Protein AF-A0A6L2PNN5-F1 (afdb_monomer)

InterPro domains:
  IPR009060 UBA-like superfamily [SSF46934] (60-101)
  IPR009060 UBA-like superfamily [SSF46934] (109-149)
  IPR015940 Ubiquitin-associated domain [PS50030] (68-99)
  IPR015940 Ubiquitin-associated domain [PS50030] (112-152)
  IPR015940 Ubiquitin-associated domain [SM00165] (60-98)
  IPR015940 Ubiquitin-associated domain [SM00165] (114-151)
  IPR033864 Deubiquitinating enzyme 14, UBA domain [cd14298] (116-149)
  IPR039749 NEDD8 ultimate buster 1 [PTHR12948] (2-240)

Nearest PDB structures (foldseek):
  3ihp-assembly1_A  TM=4.183E-01  e=4.820E-02  Homo sapiens
  3ihp-assembly2_B  TM=4.277E-01  e=7.981E-02  Homo sapiens
  2dai-assembly1_A  TM=7.525E-01  e=1.391E+00  Homo sapiens
  2dag-assembly1_A  TM=8.558E-01  e=7.472E+00  Homo sapiens
  2mux-assembly1_A  TM=3.035E-01  e=5.674E-01  Homo sapiens

Radius of gyration: 32.77 Å; Cα contacts (8 Å, |Δi|>4): 160; chains: 1; bounding box: 66×60×88 Å

Secondary structure (DSSP, 8-state):
-HHHHHHHHHHTTT-HHHHHHHHHHHHHHHHHHHHHHHHHHHHHHHHHHH-B-TTSSSBPPHHHH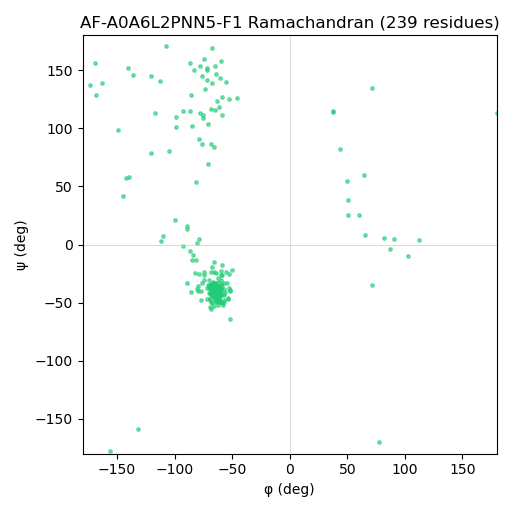HHHHHTT--HHHHHHHHHHTTT-HHHHHHHHHH-HHHHHHHHHTT----HHHHHHHHHTT--HHHHHHHHHHTTT-HHHHHHHHHHTTT----TT---------------------------------HHHHHHHHHHHHHHHHTTS-SSTTGGG---HHHHHHHHHHHHHHHH--

Sequence (241 aa):
MAVEARFGLHAAHGDLSEAVEYISKQRADKAEAKKMEEAERELNRERRKLGQRADGVHWVETKFHNLLMSMGYSSETARVALQQSNNNVSLSVQLIQEQPDLLNVACTSKFKVKKEMLQQVVAIGFDPRMAKLALQRHQGNVEKVVEELVICGGVIESERCTDVTDSDDSGECEQVDVKDMKKKADAGVKTGTKEEAREKEQLAYQRLADGMPTEEDDHLDLTLELEETFLRQYQTLLANP

Mean predicted aligned error: 17.27 Å

pLDDT: mean 75.66, std 19.22, range [25.7, 93.94]

Foldseek 3Di:
DVLLLVVLCVVVVNDNVSSVVVSVVVVVVVVVVVVVVVVVVVQVVVQVVLAAAPVNPGTAGPVLLVVCVVVVDDSQLSSNLCSDQVNDNVSSVVCCVPPVVVSVQVVLVPQDADPVLLVVLVVVPADSVLLVVLCSVVSSPSVVSVVVCVVVVRDDPPPDPDDPDDDDDDDDDDDDDDDDDDDDDPDDPPPDDPVVVVVVVVVVVVVVVVVDDPDPCPVVPQDPVNVVVVVVVVVVVVVPD

Organism: Coptotermes formosanus (NCBI:txid36987)

Solvent-accessible surface area (backbone atoms only — not comparable to full-atom values): 14446 Å² total; per-residue (Å²): 104,74,64,55,52,52,50,22,28,61,76,36,76,64,41,65,68,55,12,51,52,49,44,54,45,55,52,48,52,54,54,48,53,50,51,51,54,51,53,50,52,49,54,51,56,46,26,64,75,55,32,53,22,78,84,60,86,44,69,34,54,60,71,57,41,54,49,37,41,73,74,69,4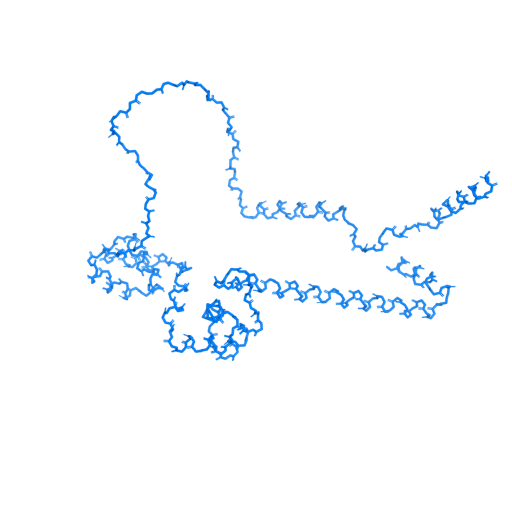2,53,68,70,52,33,42,50,29,26,23,72,37,67,63,35,63,71,51,17,54,49,45,54,72,78,41,51,64,64,49,50,57,69,56,33,82,73,53,78,70,52,69,67,60,45,48,54,47,36,73,76,68,46,57,66,70,46,44,48,54,37,27,28,75,51,71,54,43,62,67,64,30,50,52,49,35,60,75,44,75,60,54,77,89,65,84,85,72,78,79,83,78,90,76,90,84,90,81,88,86,85,93,81,91,88,80,88,85,92,79,86,84,89,73,77,88,71,82,64,51,77,59,60,55,49,51,53,49,50,55,51,50,48,64,51,50,80,75,48,82,89,50,96,63,65,83,72,71,68,49,73,69,56,49,48,53,52,52,52,51,52,51,54,53,72,73,57,123

Structure (mmCIF, N/CA/C/O backbone):
data_AF-A0A6L2PNN5-F1
#
_entry.id   AF-A0A6L2PNN5-F1
#
loop_
_atom_site.group_PDB
_atom_site.id
_atom_site.type_symbol
_atom_site.label_atom_id
_atom_site.label_alt_id
_atom_site.label_comp_id
_atom_site.label_asym_id
_atom_site.label_entity_id
_atom_site.label_seq_id
_atom_site.pdbx_PDB_ins_code
_atom_site.Cartn_x
_atom_site.Cartn_y
_atom_site.Cartn_z
_atom_site.occupancy
_atom_site.B_iso_or_equiv
_atom_site.auth_seq_id
_atom_site.auth_comp_id
_atom_site.auth_asym_id
_atom_site.auth_atom_id
_atom_site.pdbx_PDB_model_num
ATOM 1 N N . MET A 1 1 ? 9.213 -10.845 -28.120 1.00 54.09 1 MET A N 1
ATOM 2 C CA . MET A 1 1 ? 10.027 -11.952 -28.697 1.00 54.09 1 MET A CA 1
ATOM 3 C C . MET A 1 1 ? 10.719 -11.590 -30.012 1.00 54.09 1 MET A C 1
ATOM 5 O O . MET A 1 1 ? 11.932 -11.474 -29.982 1.00 54.09 1 MET A O 1
ATOM 9 N N . ALA A 1 2 ? 10.034 -11.423 -31.156 1.00 67.25 2 ALA A N 1
ATOM 10 C CA . ALA A 1 2 ? 10.728 -11.108 -32.423 1.00 67.25 2 ALA A CA 1
ATOM 11 C C . ALA A 1 2 ? 11.504 -9.772 -32.357 1.00 67.25 2 ALA A C 1
ATOM 13 O O . ALA A 1 2 ? 12.655 -9.705 -32.781 1.00 67.25 2 ALA A O 1
ATOM 14 N N . VAL A 1 3 ? 10.889 -8.763 -31.732 1.00 72.00 3 VAL A N 1
ATOM 15 C CA . VAL A 1 3 ? 11.452 -7.446 -31.375 1.00 72.00 3 VAL A CA 1
ATOM 16 C C . VAL A 1 3 ? 12.768 -7.584 -30.604 1.00 72.00 3 VAL A C 1
ATOM 18 O O . VAL A 1 3 ? 13.842 -7.256 -31.089 1.00 72.00 3 VAL A O 1
ATOM 21 N N . GLU A 1 4 ? 12.676 -8.181 -29.420 1.00 75.88 4 GLU A N 1
ATOM 22 C CA . GLU A 1 4 ? 13.763 -8.501 -28.495 1.00 75.88 4 GLU A CA 1
ATOM 23 C C . GLU A 1 4 ? 14.912 -9.290 -29.155 1.00 75.88 4 GLU A C 1
ATOM 25 O O . GLU A 1 4 ? 16.079 -9.019 -28.880 1.00 75.88 4 GLU A O 1
ATOM 30 N N . ALA A 1 5 ? 14.604 -10.212 -30.076 1.00 80.38 5 ALA A N 1
ATOM 31 C CA . ALA A 1 5 ? 15.607 -10.940 -30.853 1.00 80.38 5 ALA A CA 1
ATOM 32 C C . ALA A 1 5 ? 16.332 -10.050 -31.882 1.00 80.38 5 ALA A C 1
ATOM 34 O O . ALA A 1 5 ? 17.554 -10.144 -32.000 1.00 80.38 5 ALA A O 1
ATOM 35 N N . ARG A 1 6 ? 15.616 -9.157 -32.590 1.00 78.44 6 ARG A N 1
ATOM 36 C CA . ARG A 1 6 ? 16.238 -8.132 -33.456 1.00 78.44 6 ARG A CA 1
ATOM 37 C C . ARG A 1 6 ? 17.122 -7.193 -32.637 1.00 78.44 6 ARG A C 1
ATOM 39 O O . ARG A 1 6 ? 18.251 -6.934 -33.036 1.00 78.44 6 ARG A O 1
ATOM 46 N N . PHE A 1 7 ? 16.624 -6.716 -31.497 1.00 77.88 7 PHE A N 1
ATOM 47 C CA . PHE A 1 7 ? 17.336 -5.769 -30.641 1.00 77.88 7 PHE A CA 1
ATOM 48 C C . PHE A 1 7 ? 18.612 -6.380 -30.048 1.00 77.88 7 PHE A C 1
ATOM 50 O O . PHE A 1 7 ? 19.675 -5.773 -30.143 1.00 77.88 7 PHE A O 1
ATOM 57 N N . GLY A 1 8 ? 18.546 -7.613 -29.530 1.00 83.88 8 GLY A N 1
ATOM 58 C CA . GLY A 1 8 ? 19.725 -8.337 -29.042 1.00 83.88 8 GLY A CA 1
ATOM 59 C C . GLY A 1 8 ? 20.778 -8.575 -30.129 1.00 83.88 8 GLY A C 1
ATOM 60 O O . GLY A 1 8 ? 21.961 -8.375 -29.878 1.00 83.88 8 GLY A O 1
ATOM 61 N N . LEU A 1 9 ? 20.365 -8.923 -31.356 1.00 84.75 9 LEU A N 1
ATOM 62 C CA . LEU A 1 9 ? 21.287 -9.050 -32.494 1.00 84.75 9 LEU A CA 1
ATOM 63 C C . LEU A 1 9 ? 21.888 -7.707 -32.932 1.00 84.75 9 LEU A C 1
ATOM 65 O O . LEU A 1 9 ? 23.052 -7.674 -33.321 1.00 84.75 9 LEU A O 1
ATOM 69 N N . HIS A 1 10 ? 21.138 -6.604 -32.854 1.00 82.94 10 HIS A N 1
ATOM 70 C CA . HIS A 1 10 ? 21.654 -5.268 -33.168 1.00 82.94 10 HIS A CA 1
ATOM 71 C C . HIS A 1 10 ? 22.669 -4.801 -32.108 1.00 82.94 10 HIS A C 1
ATOM 73 O O . HIS A 1 10 ? 23.728 -4.282 -32.460 1.00 82.94 10 HIS A O 1
ATOM 79 N N . ALA A 1 11 ? 22.380 -5.043 -30.824 1.00 83.56 11 ALA A N 1
ATOM 80 C CA . ALA A 1 11 ? 23.264 -4.734 -29.700 1.00 83.56 11 ALA A CA 1
ATOM 81 C C . ALA A 1 11 ? 24.563 -5.563 -29.717 1.00 83.56 11 ALA A C 1
ATOM 83 O O . ALA A 1 11 ? 25.627 -5.025 -29.433 1.00 83.56 11 ALA A O 1
ATOM 84 N N . ALA A 1 12 ? 24.484 -6.839 -30.105 1.00 86.88 12 ALA A N 1
ATOM 85 C CA . ALA A 1 12 ? 25.628 -7.744 -30.256 1.00 86.88 12 ALA A CA 1
ATOM 86 C C . ALA A 1 12 ? 26.266 -7.717 -31.663 1.00 86.88 12 ALA A C 1
ATOM 88 O O . ALA A 1 12 ? 26.973 -8.647 -32.041 1.00 86.88 12 ALA A O 1
ATOM 89 N N . HIS A 1 13 ? 25.969 -6.702 -32.486 1.00 84.19 13 HIS A N 1
ATOM 90 C CA . HIS A 1 13 ? 26.511 -6.526 -33.845 1.00 84.19 13 HIS A CA 1
ATOM 91 C C . HIS A 1 13 ? 26.410 -7.756 -34.785 1.00 84.19 13 HIS A C 1
ATOM 93 O O . HIS A 1 13 ? 27.154 -7.866 -35.760 1.00 84.19 13 HIS A O 1
ATOM 99 N N . GLY A 1 14 ? 25.448 -8.650 -34.535 1.00 82.56 14 GLY A N 1
ATOM 100 C CA . GLY A 1 14 ? 25.204 -9.885 -35.286 1.00 82.56 14 GLY A CA 1
ATOM 101 C C . GLY A 1 14 ? 25.694 -11.178 -34.621 1.00 82.56 14 GLY A C 1
ATOM 102 O O . GLY A 1 14 ? 25.309 -12.254 -35.084 1.00 82.56 14 GLY A O 1
ATOM 103 N N . ASP A 1 15 ? 26.476 -11.118 -33.538 1.00 91.06 15 ASP A N 1
ATOM 104 C CA . ASP A 1 15 ? 26.988 -12.316 -32.863 1.00 91.06 15 ASP A CA 1
ATOM 105 C C . ASP A 1 15 ? 25.918 -12.987 -31.985 1.00 91.06 15 ASP A C 1
ATOM 107 O O . ASP A 1 15 ? 25.464 -12.469 -30.963 1.00 91.06 15 ASP A O 1
ATOM 111 N N . LEU A 1 16 ? 25.508 -14.194 -32.392 1.00 88.62 16 LEU A N 1
ATOM 112 C CA . LEU A 1 16 ? 24.361 -14.905 -31.817 1.00 88.62 16 LEU A CA 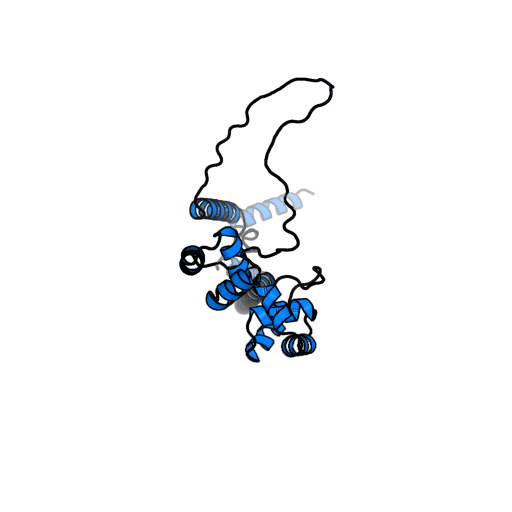1
ATOM 113 C C . LEU A 1 16 ? 24.533 -15.240 -30.325 1.00 88.62 16 LEU A C 1
ATOM 115 O O . LEU A 1 16 ? 23.555 -15.211 -29.580 1.00 88.62 16 LEU A O 1
ATOM 119 N N . SER A 1 17 ? 25.752 -15.565 -29.887 1.00 91.00 17 SER A N 1
ATOM 120 C CA . SER A 1 17 ? 26.031 -15.930 -28.491 1.00 91.00 17 SER A CA 1
ATOM 121 C C . SER A 1 17 ? 25.837 -14.739 -27.553 1.00 91.00 17 SER A C 1
ATOM 123 O O . SER A 1 17 ? 25.085 -14.833 -26.585 1.00 91.00 17 SER A O 1
ATOM 125 N N . GLU A 1 18 ? 26.449 -13.600 -27.883 1.00 90.38 18 GLU A N 1
ATOM 126 C CA . GLU A 1 18 ? 26.339 -12.367 -27.101 1.00 90.38 18 GLU A CA 1
ATOM 127 C C . GLU A 1 18 ? 24.915 -11.790 -27.170 1.00 90.38 18 GLU A C 1
ATOM 129 O O . GLU A 1 18 ? 24.391 -11.340 -26.153 1.00 90.38 18 GLU A O 1
ATOM 134 N N . ALA A 1 19 ? 24.216 -11.929 -28.305 1.00 89.75 19 ALA A N 1
ATOM 135 C CA . ALA A 1 19 ? 22.794 -11.594 -28.410 1.00 89.75 19 ALA A CA 1
ATOM 136 C C . ALA A 1 19 ? 21.924 -12.411 -27.433 1.00 89.75 19 ALA A C 1
ATOM 138 O O . ALA A 1 19 ? 21.031 -11.861 -26.786 1.00 89.75 19 ALA A O 1
ATOM 139 N N . VAL A 1 20 ? 22.173 -13.720 -27.299 1.00 91.25 20 VAL A N 1
ATOM 140 C CA . VAL A 1 20 ? 21.441 -14.594 -26.364 1.00 91.25 20 VAL A CA 1
ATOM 141 C C . VAL A 1 20 ? 21.771 -14.254 -24.909 1.00 91.25 20 VAL A C 1
ATOM 143 O O . VAL A 1 20 ? 20.852 -14.192 -24.088 1.00 91.25 20 VAL A O 1
ATOM 146 N N . GLU A 1 21 ? 23.038 -13.989 -24.583 1.00 91.19 21 GLU A N 1
ATOM 147 C CA . GLU A 1 21 ? 23.437 -13.542 -23.243 1.00 91.19 21 GLU A CA 1
ATOM 148 C C . GLU A 1 21 ? 22.780 -12.199 -22.887 1.00 91.19 21 GLU A C 1
ATOM 150 O O . GLU A 1 21 ? 22.129 -12.100 -21.842 1.00 91.19 21 GLU A O 1
ATOM 155 N N . TYR A 1 22 ? 22.830 -11.214 -23.791 1.00 89.94 22 TYR A N 1
ATOM 156 C CA . TYR A 1 22 ? 22.190 -9.905 -23.636 1.00 89.94 22 TYR A CA 1
ATOM 157 C C . TYR A 1 22 ? 20.678 -10.025 -23.399 1.00 89.94 22 TYR A C 1
ATOM 159 O O . TYR A 1 22 ? 20.159 -9.471 -22.430 1.00 89.94 22 TYR A O 1
ATOM 167 N N . ILE A 1 23 ? 19.968 -10.807 -24.222 1.00 89.75 23 ILE A N 1
ATOM 168 C CA . ILE A 1 23 ? 18.525 -11.058 -24.058 1.00 89.75 23 ILE A CA 1
ATOM 169 C C . ILE A 1 23 ? 18.238 -11.758 -22.721 1.00 89.75 23 ILE A C 1
ATOM 171 O O . ILE A 1 23 ? 17.283 -11.403 -22.029 1.00 89.75 23 ILE A O 1
ATOM 175 N N . SER A 1 24 ? 19.057 -12.738 -22.323 1.00 91.44 24 SER A N 1
ATOM 176 C CA . SER A 1 24 ? 18.871 -13.447 -21.050 1.00 91.44 24 SER A CA 1
ATOM 177 C C . SER A 1 24 ? 19.025 -12.514 -19.844 1.00 91.44 24 SER A C 1
ATOM 179 O O . SER A 1 24 ? 18.220 -12.582 -18.912 1.00 91.44 24 SER A O 1
ATOM 181 N N . LYS A 1 25 ? 19.988 -11.585 -19.908 1.00 91.62 25 LYS A N 1
ATOM 182 C CA . LYS A 1 25 ? 20.207 -10.558 -18.893 1.00 91.62 25 LYS A CA 1
ATOM 183 C C . LYS A 1 25 ? 19.066 -9.542 -18.875 1.00 91.62 25 LYS A C 1
ATOM 185 O O . LYS A 1 25 ? 18.478 -9.333 -17.824 1.00 91.62 25 LYS A O 1
ATOM 190 N N . GLN A 1 26 ? 18.678 -8.986 -20.023 1.00 88.06 26 GLN A N 1
ATOM 191 C CA . GLN A 1 26 ? 17.593 -8.000 -20.111 1.00 88.06 26 GLN A CA 1
ATOM 192 C C . GLN A 1 26 ? 16.262 -8.565 -19.578 1.00 88.06 26 GLN A C 1
ATOM 194 O O . GLN A 1 26 ? 15.497 -7.856 -18.925 1.00 88.06 26 GLN A O 1
ATOM 199 N N . ARG A 1 27 ? 16.003 -9.866 -19.778 1.00 88.94 27 ARG A N 1
ATOM 200 C CA . ARG A 1 27 ? 14.873 -10.579 -19.154 1.00 88.94 27 ARG A CA 1
ATOM 201 C C . ARG A 1 27 ? 15.017 -10.733 -17.642 1.00 88.94 27 ARG A C 1
ATOM 203 O O . ARG A 1 27 ? 14.014 -10.609 -16.944 1.00 88.94 27 ARG A O 1
ATOM 210 N N . ALA A 1 28 ? 16.216 -11.026 -17.137 1.00 92.69 28 ALA A N 1
ATOM 211 C CA . ALA A 1 28 ? 16.476 -11.104 -15.702 1.00 92.69 28 ALA A CA 1
ATOM 212 C C . ALA A 1 28 ? 16.277 -9.734 -15.034 1.00 92.69 28 ALA A C 1
ATOM 214 O O . ALA A 1 28 ? 15.494 -9.642 -14.090 1.00 92.69 28 ALA A O 1
ATOM 215 N N . ASP A 1 29 ? 16.873 -8.681 -15.595 1.00 90.06 29 ASP A N 1
ATOM 216 C CA . ASP A 1 29 ? 16.798 -7.300 -15.111 1.00 90.06 29 ASP A CA 1
ATOM 217 C C . ASP A 1 29 ? 15.335 -6.797 -15.114 1.00 90.06 29 ASP A C 1
ATOM 219 O O . ASP A 1 29 ? 14.834 -6.346 -14.080 1.00 90.06 29 ASP A O 1
ATOM 223 N N . LYS A 1 30 ? 14.581 -6.982 -16.216 1.00 87.88 30 LYS A N 1
ATOM 224 C CA . LYS A 1 30 ? 13.133 -6.670 -16.276 1.00 87.88 30 LYS A CA 1
ATOM 225 C C . LYS A 1 30 ? 12.309 -7.491 -15.268 1.00 87.88 30 LYS A C 1
ATOM 227 O O . LYS A 1 30 ? 11.380 -6.966 -14.650 1.00 87.88 30 LYS A O 1
ATOM 232 N N . ALA A 1 31 ? 12.629 -8.773 -15.070 1.00 91.12 31 ALA A N 1
ATOM 233 C CA . ALA A 1 31 ? 11.927 -9.632 -14.113 1.00 91.12 31 ALA A CA 1
ATOM 234 C C . ALA A 1 31 ? 12.280 -9.331 -12.645 1.00 91.12 31 ALA A C 1
ATOM 236 O O . ALA A 1 31 ? 11.469 -9.618 -11.764 1.00 91.12 31 ALA A O 1
ATOM 237 N N . GLU A 1 32 ? 13.460 -8.783 -12.358 1.00 93.25 32 GLU A N 1
ATOM 238 C CA . GLU A 1 32 ? 13.848 -8.308 -11.029 1.00 93.25 32 GLU A CA 1
ATOM 239 C C . GLU A 1 32 ? 13.191 -6.960 -10.716 1.00 93.25 32 GLU A C 1
ATOM 241 O O . GLU A 1 32 ? 12.527 -6.845 -9.683 1.00 93.25 32 GLU A O 1
ATOM 246 N N . ALA A 1 33 ? 13.249 -6.000 -11.645 1.00 88.81 33 ALA A N 1
ATOM 247 C CA . ALA A 1 33 ? 12.567 -4.710 -11.524 1.00 88.81 33 ALA A CA 1
ATOM 248 C C . ALA A 1 33 ? 11.066 -4.884 -11.234 1.00 88.81 33 ALA A C 1
ATOM 250 O O . ALA A 1 33 ? 10.544 -4.303 -10.281 1.00 88.81 33 ALA A O 1
ATOM 251 N N . LYS A 1 34 ? 10.384 -5.773 -11.973 1.00 88.75 34 LYS A N 1
ATOM 252 C CA . LYS A 1 34 ? 8.969 -6.091 -11.734 1.00 88.75 34 LYS A CA 1
ATOM 253 C C . LYS A 1 34 ? 8.707 -6.673 -10.338 1.00 88.75 34 LYS A C 1
ATOM 255 O O . LYS A 1 34 ? 7.745 -6.268 -9.692 1.00 88.75 34 LYS A O 1
ATOM 260 N N . LYS A 1 35 ? 9.560 -7.574 -9.835 1.00 91.62 35 LYS A N 1
ATOM 261 C CA . LYS A 1 35 ? 9.425 -8.132 -8.471 1.00 91.62 35 LYS A CA 1
ATOM 262 C C . LYS A 1 35 ? 9.634 -7.069 -7.393 1.00 91.62 35 LYS A C 1
ATOM 264 O O . LYS A 1 35 ? 8.924 -7.082 -6.391 1.00 91.62 35 LYS A O 1
ATOM 269 N N . MET A 1 36 ? 10.588 -6.155 -7.586 1.00 88.38 36 MET A N 1
ATOM 270 C CA . MET A 1 36 ? 10.812 -5.037 -6.663 1.00 88.38 36 MET A CA 1
ATOM 271 C C . MET A 1 36 ? 9.608 -4.088 -6.637 1.00 88.38 36 MET A C 1
ATOM 273 O O . MET A 1 36 ? 9.148 -3.717 -5.560 1.00 88.38 36 MET A O 1
ATOM 277 N N . GLU A 1 37 ? 9.050 -3.760 -7.803 1.00 88.81 37 GLU A N 1
ATOM 278 C CA . GLU A 1 37 ? 7.884 -2.882 -7.944 1.00 88.81 37 GLU A CA 1
ATOM 279 C C . GLU A 1 37 ? 6.592 -3.533 -7.406 1.00 88.81 37 GLU A C 1
ATOM 281 O O . GLU A 1 37 ? 5.766 -2.873 -6.774 1.00 88.81 37 GLU A O 1
ATOM 286 N N . GLU A 1 38 ? 6.426 -4.851 -7.556 1.00 86.88 38 GLU A N 1
ATOM 287 C CA . GLU A 1 38 ? 5.369 -5.630 -6.895 1.00 86.88 38 GLU A CA 1
ATOM 288 C C . GLU A 1 38 ? 5.523 -5.623 -5.363 1.00 86.88 38 GLU A C 1
ATOM 290 O O . GLU A 1 38 ? 4.567 -5.275 -4.664 1.00 86.88 38 GLU A O 1
ATOM 295 N N . ALA A 1 39 ? 6.722 -5.890 -4.834 1.00 86.75 39 ALA A N 1
ATOM 296 C CA . ALA A 1 39 ? 6.990 -5.877 -3.394 1.00 86.75 39 ALA A CA 1
ATOM 297 C C . ALA A 1 39 ? 6.829 -4.480 -2.758 1.00 86.75 39 ALA A C 1
ATOM 299 O O . ALA A 1 39 ? 6.243 -4.354 -1.678 1.00 86.75 39 ALA A O 1
ATOM 300 N N . GLU A 1 40 ? 7.285 -3.408 -3.419 1.00 87.00 40 GLU A N 1
ATOM 301 C CA . GLU A 1 40 ? 7.053 -2.039 -2.944 1.00 87.00 40 GLU A CA 1
ATOM 302 C C . GLU A 1 40 ? 5.560 -1.693 -2.967 1.00 87.00 40 GLU A C 1
ATOM 304 O O . GLU A 1 40 ? 5.039 -1.129 -2.001 1.00 87.00 40 GLU A O 1
ATOM 309 N N . ARG A 1 41 ? 4.841 -2.066 -4.033 1.00 83.94 41 ARG A N 1
ATOM 310 C CA . ARG A 1 41 ? 3.394 -1.845 -4.152 1.00 83.94 41 ARG A CA 1
ATOM 311 C C . ARG A 1 41 ? 2.623 -2.544 -3.028 1.00 83.94 41 ARG A C 1
ATOM 313 O O . ARG A 1 41 ? 1.657 -1.972 -2.516 1.00 83.94 41 ARG A O 1
ATOM 320 N N . GLU A 1 42 ? 3.041 -3.733 -2.600 1.00 85.06 42 GLU A N 1
ATOM 321 C CA . GLU A 1 42 ? 2.469 -4.424 -1.437 1.00 85.06 42 GLU A CA 1
ATOM 322 C C . GLU A 1 42 ? 2.803 -3.730 -0.112 1.00 85.06 42 GLU A C 1
ATOM 324 O O . GLU A 1 42 ? 1.889 -3.419 0.656 1.00 85.06 42 GLU A O 1
ATOM 329 N N . LEU A 1 43 ? 4.064 -3.362 0.118 1.00 82.12 43 LEU A N 1
ATOM 330 C CA . LEU A 1 43 ? 4.488 -2.626 1.315 1.00 82.12 43 LEU A CA 1
ATOM 331 C C . LEU A 1 43 ? 3.765 -1.262 1.424 1.00 82.12 43 LEU A C 1
ATOM 333 O O . LEU A 1 43 ? 3.320 -0.860 2.501 1.00 82.12 43 LEU A O 1
ATOM 337 N N . ASN A 1 44 ? 3.543 -0.575 0.300 1.00 81.62 44 ASN A N 1
ATOM 338 C CA . ASN A 1 44 ? 2.762 0.662 0.205 1.00 81.62 44 ASN A CA 1
ATOM 339 C C . ASN A 1 44 ? 1.272 0.422 0.525 1.00 81.62 44 ASN A C 1
ATOM 341 O O . ASN A 1 44 ? 0.686 1.163 1.318 1.00 81.62 44 ASN A O 1
ATOM 345 N N . ARG A 1 45 ? 0.662 -0.654 -0.004 1.00 84.62 45 ARG A N 1
ATOM 346 C CA . ARG A 1 45 ? -0.702 -1.082 0.376 1.00 84.62 45 ARG A CA 1
ATOM 347 C C . ARG A 1 45 ? -0.812 -1.343 1.881 1.00 84.62 45 ARG A C 1
ATOM 349 O O . ARG A 1 45 ? -1.831 -0.995 2.469 1.00 84.62 45 ARG A O 1
ATOM 356 N N . GLU A 1 46 ? 0.205 -1.920 2.515 1.00 81.88 46 GLU A N 1
ATOM 357 C CA . GLU A 1 46 ? 0.222 -2.147 3.963 1.00 81.88 46 GLU A CA 1
ATOM 358 C C . GLU A 1 46 ? 0.405 -0.862 4.776 1.00 81.88 46 GLU A C 1
ATOM 360 O O . GLU A 1 46 ? -0.402 -0.611 5.671 1.00 81.88 46 GLU A O 1
ATOM 365 N N . ARG A 1 47 ? 1.359 0.013 4.424 1.00 84.19 47 ARG A N 1
ATOM 366 C CA . ARG A 1 47 ? 1.497 1.350 5.044 1.00 84.19 47 ARG A CA 1
ATOM 367 C C . ARG A 1 47 ? 0.173 2.127 5.006 1.00 84.19 47 ARG A C 1
ATOM 369 O O . ARG A 1 47 ? -0.215 2.722 6.008 1.00 84.19 47 ARG A O 1
ATOM 376 N N . ARG A 1 48 ? -0.586 2.043 3.903 1.00 79.06 48 ARG A N 1
ATOM 377 C CA . ARG A 1 48 ? -1.935 2.639 3.787 1.00 79.06 48 ARG A CA 1
ATOM 378 C C . ARG A 1 48 ? -2.975 2.028 4.741 1.00 79.06 48 ARG A C 1
ATOM 380 O O . ARG A 1 48 ? -3.844 2.764 5.197 1.00 79.06 48 ARG A O 1
ATOM 387 N N . LYS A 1 49 ? -2.901 0.728 5.073 1.00 79.75 49 LYS A N 1
ATOM 388 C CA . LYS A 1 49 ? -3.764 0.093 6.102 1.00 79.75 49 LYS A CA 1
ATOM 389 C C . LYS A 1 49 ? -3.409 0.576 7.515 1.00 79.75 49 LYS A C 1
ATOM 391 O O . LYS A 1 49 ? -4.297 0.737 8.350 1.00 79.75 49 LYS A O 1
ATOM 396 N N . LEU A 1 50 ? -2.115 0.773 7.784 1.00 80.00 50 LEU A N 1
ATOM 397 C CA . LEU A 1 50 ? -1.594 1.181 9.094 1.00 80.00 50 LEU A CA 1
ATOM 398 C C . LEU A 1 50 ? -1.757 2.684 9.364 1.00 80.00 50 LEU A C 1
ATOM 400 O O . LEU A 1 50 ? -1.870 3.094 10.519 1.00 80.00 50 LEU A O 1
ATOM 404 N N . GLY A 1 51 ? -1.826 3.498 8.312 1.00 80.50 51 GLY A N 1
ATOM 405 C CA . GLY A 1 51 ? -2.057 4.934 8.412 1.00 80.50 51 GLY A CA 1
ATOM 406 C C . GLY A 1 51 ? -0.824 5.734 8.838 1.00 80.50 51 GLY A C 1
ATOM 407 O O . GLY A 1 51 ? 0.309 5.245 8.868 1.00 80.50 51 GLY A O 1
ATOM 408 N N . GLN A 1 52 ? -1.067 7.006 9.138 1.00 80.56 52 GLN A N 1
ATOM 409 C CA . GLN A 1 52 ? -0.057 7.960 9.594 1.00 80.56 52 GLN A CA 1
ATOM 410 C C . GLN A 1 52 ? 0.124 7.885 11.117 1.00 80.56 52 GLN A C 1
ATOM 412 O O . GLN A 1 52 ? -0.769 7.434 11.837 1.00 80.56 52 GLN A O 1
ATOM 417 N N . ARG A 1 53 ? 1.296 8.315 11.594 1.00 79.94 53 ARG A N 1
ATOM 418 C CA . ARG A 1 53 ? 1.612 8.535 13.014 1.00 79.94 53 ARG A CA 1
ATOM 419 C C . ARG A 1 53 ? 0.811 9.716 13.585 1.00 79.94 53 ARG A C 1
ATOM 421 O O . ARG A 1 53 ? 0.227 10.478 12.817 1.00 79.94 53 ARG A O 1
ATOM 428 N N . ALA A 1 54 ? 0.826 9.901 14.909 1.00 72.44 54 ALA A N 1
ATOM 429 C CA . ALA A 1 54 ? 0.189 11.047 15.569 1.00 72.44 54 ALA A CA 1
ATOM 430 C C . ALA A 1 54 ? 0.661 12.405 15.001 1.00 72.44 54 ALA A C 1
ATOM 432 O O . ALA A 1 54 ? -0.143 13.322 14.862 1.00 72.44 54 ALA A O 1
ATOM 433 N N . ASP A 1 55 ? 1.927 12.493 14.574 1.00 73.25 55 ASP A N 1
ATOM 434 C CA . ASP A 1 55 ? 2.512 13.673 13.916 1.00 73.25 55 ASP A CA 1
ATOM 435 C C . ASP A 1 55 ? 1.901 14.005 12.532 1.00 73.25 55 ASP A C 1
ATOM 437 O O . ASP A 1 55 ? 2.199 15.054 11.964 1.00 73.25 55 ASP A O 1
ATOM 441 N N . GLY A 1 56 ? 1.146 13.090 11.908 1.00 72.62 56 GLY A N 1
ATOM 442 C CA . GLY A 1 56 ? 0.588 13.212 10.548 1.00 72.62 56 GLY A CA 1
ATOM 443 C C . GLY A 1 56 ? 1.603 13.116 9.393 1.00 72.62 56 GLY A C 1
ATOM 444 O O . GLY A 1 56 ? 1.308 12.525 8.356 1.00 72.62 56 GLY A O 1
ATOM 445 N N . VAL A 1 57 ? 2.828 13.625 9.570 1.00 76.00 57 VAL A N 1
ATOM 446 C CA . VAL A 1 57 ? 3.866 13.746 8.519 1.00 76.00 57 VAL A CA 1
ATOM 447 C C . VAL A 1 57 ? 4.357 12.394 7.974 1.00 76.00 57 VAL A C 1
ATOM 449 O O . VAL A 1 57 ? 4.853 12.309 6.850 1.00 76.00 57 VAL A O 1
ATOM 452 N N . HIS A 1 58 ? 4.244 11.316 8.752 1.00 80.19 58 HIS A N 1
ATOM 453 C CA . HIS A 1 58 ? 4.939 10.056 8.482 1.00 80.19 58 HIS A CA 1
ATOM 454 C C . HIS A 1 58 ? 4.054 8.821 8.677 1.00 80.19 58 HIS A C 1
ATOM 456 O O . HIS A 1 58 ? 3.246 8.761 9.600 1.00 80.19 58 HIS A O 1
ATOM 462 N N . TRP A 1 59 ? 4.283 7.792 7.861 1.00 83.69 59 TRP A N 1
ATOM 463 C CA . TRP A 1 59 ? 3.579 6.508 7.919 1.00 83.69 59 TRP A CA 1
ATOM 464 C C . TRP A 1 59 ? 4.088 5.592 9.040 1.00 83.69 59 TRP A C 1
ATOM 466 O O . TRP A 1 59 ? 5.252 5.662 9.448 1.00 83.69 59 TRP A O 1
ATOM 476 N N . VAL A 1 60 ? 3.215 4.702 9.512 1.00 86.25 60 VAL A N 1
ATOM 477 C CA . VAL A 1 60 ? 3.593 3.587 10.390 1.00 86.25 60 VAL A CA 1
ATOM 478 C C . VAL A 1 60 ? 4.336 2.519 9.579 1.00 86.25 60 VAL A C 1
ATOM 480 O O . VAL A 1 60 ? 3.894 2.146 8.491 1.00 86.25 60 VAL A O 1
ATOM 483 N N . GLU A 1 61 ? 5.463 2.020 10.092 1.00 87.94 61 GLU A N 1
ATOM 484 C CA . GLU A 1 61 ? 6.296 1.050 9.367 1.00 87.94 61 GLU A CA 1
ATOM 485 C C . GLU A 1 61 ? 5.832 -0.400 9.585 1.00 87.94 61 GLU A C 1
ATOM 487 O O . GLU A 1 61 ? 5.698 -0.881 10.714 1.00 87.94 61 GLU A O 1
ATOM 492 N N . THR A 1 62 ? 5.641 -1.127 8.481 1.00 88.25 62 THR A N 1
ATOM 493 C CA . THR A 1 62 ? 5.076 -2.489 8.463 1.00 88.25 62 THR A CA 1
ATOM 494 C C . THR A 1 62 ? 5.938 -3.493 9.225 1.00 88.25 62 THR A C 1
ATOM 496 O O . THR A 1 62 ? 5.420 -4.343 9.943 1.00 88.25 62 THR A O 1
ATOM 499 N N . LYS A 1 63 ? 7.266 -3.347 9.154 1.00 90.69 63 LYS A N 1
ATOM 500 C CA . LYS A 1 63 ? 8.243 -4.202 9.847 1.00 90.69 63 LYS A CA 1
ATOM 501 C C . LYS A 1 63 ? 8.040 -4.202 11.365 1.00 90.69 63 LYS A C 1
ATOM 503 O O . LYS A 1 63 ? 8.077 -5.258 11.989 1.00 90.69 63 LYS A O 1
ATOM 508 N N . PHE A 1 64 ? 7.780 -3.034 11.953 1.00 91.12 64 PHE A N 1
ATOM 509 C CA . PHE A 1 64 ? 7.547 -2.899 13.393 1.00 91.12 64 PHE A CA 1
ATOM 510 C C . PHE A 1 64 ? 6.154 -3.384 13.804 1.00 91.12 64 PHE A C 1
ATOM 512 O O . PHE A 1 64 ? 6.003 -3.973 14.874 1.00 91.12 64 PHE A O 1
ATOM 519 N N . HIS A 1 65 ? 5.151 -3.212 12.938 1.00 90.75 65 HIS A N 1
ATOM 520 C CA . HIS A 1 65 ? 3.815 -3.772 13.151 1.00 90.75 65 HIS A CA 1
ATOM 521 C C . HIS A 1 65 ? 3.846 -5.306 13.167 1.00 90.75 65 HIS A C 1
ATOM 523 O O . HIS A 1 65 ? 3.352 -5.929 14.106 1.00 90.75 65 HIS A O 1
ATOM 529 N N . ASN A 1 66 ? 4.509 -5.910 12.179 1.00 90.75 66 ASN A N 1
ATOM 530 C CA . ASN A 1 66 ? 4.653 -7.360 12.068 1.00 90.75 66 ASN A CA 1
ATOM 531 C C . ASN A 1 66 ? 5.488 -7.933 13.229 1.00 90.75 66 ASN A C 1
ATOM 533 O O . ASN A 1 66 ? 5.180 -9.015 13.726 1.00 90.75 66 ASN A O 1
ATOM 537 N N . LEU A 1 67 ? 6.481 -7.187 13.735 1.00 93.62 67 LEU A N 1
ATOM 538 C CA . LEU A 1 67 ? 7.225 -7.553 14.944 1.00 93.62 67 LEU A CA 1
ATOM 539 C C . LEU A 1 67 ? 6.328 -7.561 16.197 1.00 93.62 67 LEU A C 1
ATOM 541 O O . LEU A 1 67 ? 6.334 -8.547 16.931 1.00 93.62 67 LEU A O 1
ATOM 545 N N . LEU A 1 68 ? 5.505 -6.528 16.418 1.00 90.94 68 LEU A N 1
ATOM 546 C CA . LEU A 1 68 ? 4.530 -6.505 17.521 1.00 90.94 68 LEU A CA 1
ATOM 547 C C . LEU A 1 68 ? 3.502 -7.646 17.412 1.00 90.94 68 LEU A C 1
ATOM 549 O O . LEU A 1 68 ? 3.204 -8.285 18.419 1.00 90.94 68 LEU A O 1
ATOM 553 N N . MET A 1 69 ? 3.028 -7.966 16.203 1.00 92.31 69 MET A N 1
ATOM 554 C CA . MET A 1 69 ? 2.173 -9.138 15.975 1.00 92.31 69 MET A CA 1
ATOM 555 C C . MET A 1 69 ? 2.893 -10.459 16.288 1.00 92.31 69 MET A C 1
ATOM 557 O O . MET A 1 69 ? 2.294 -11.342 16.897 1.00 92.31 69 MET A O 1
ATOM 561 N N . SER A 1 70 ? 4.180 -10.596 15.946 1.00 93.94 70 SER A N 1
ATOM 562 C CA . SER A 1 70 ? 4.968 -11.796 16.281 1.00 93.94 70 SER A CA 1
ATOM 563 C C . SER A 1 70 ? 5.233 -11.957 17.786 1.00 93.94 70 SER A C 1
ATOM 565 O O . SER A 1 70 ? 5.396 -13.078 18.258 1.00 93.94 70 SER A O 1
ATOM 567 N N . MET A 1 71 ? 5.196 -10.859 18.553 1.00 91.00 71 MET A N 1
ATO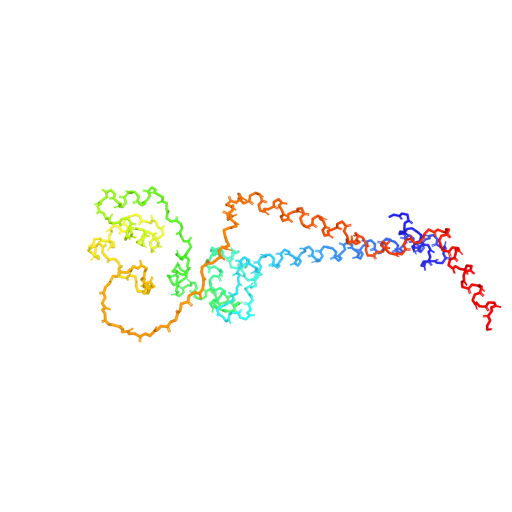M 568 C CA . MET A 1 71 ? 5.213 -10.874 20.023 1.00 91.00 71 MET A CA 1
ATOM 569 C C . MET A 1 71 ? 3.830 -11.160 20.645 1.00 91.00 71 MET A C 1
ATOM 571 O O . MET A 1 71 ? 3.703 -11.179 21.866 1.00 91.00 71 MET A O 1
ATOM 575 N N . GLY A 1 72 ? 2.794 -11.393 19.830 1.00 90.12 72 GLY A N 1
ATOM 576 C CA . GLY A 1 72 ? 1.445 -11.757 20.277 1.00 90.12 72 GLY A CA 1
ATOM 577 C C . GLY A 1 72 ? 0.487 -10.584 20.512 1.00 90.12 72 GLY A C 1
ATOM 578 O O . GLY A 1 72 ? -0.638 -10.808 20.957 1.00 90.12 72 GLY A O 1
ATOM 579 N N . TYR A 1 73 ? 0.879 -9.343 20.207 1.00 89.38 73 TYR A N 1
ATOM 580 C CA . TYR A 1 73 ? -0.018 -8.190 20.325 1.00 89.38 73 TYR A CA 1
ATOM 581 C C . TYR A 1 73 ? -1.026 -8.131 19.168 1.00 89.38 73 TYR A C 1
ATOM 583 O O . TYR A 1 73 ? -0.712 -8.470 18.026 1.00 89.38 73 TYR A O 1
ATOM 591 N N . SER A 1 74 ? -2.252 -7.667 19.444 1.00 89.19 74 SER A N 1
ATOM 592 C CA . SER A 1 74 ? -3.278 -7.527 18.400 1.00 89.19 74 SER A CA 1
ATOM 593 C C . SER A 1 74 ? -2.862 -6.484 17.354 1.00 89.19 74 SER A C 1
ATOM 595 O O . SER A 1 74 ? -2.233 -5.482 17.694 1.00 89.19 74 SER A O 1
ATOM 597 N N . SER A 1 75 ? -3.248 -6.681 16.088 1.00 88.31 75 SER A N 1
ATOM 598 C CA . SER A 1 75 ? -2.931 -5.745 14.997 1.00 88.31 75 SER A CA 1
ATOM 599 C C . SER A 1 75 ? -3.446 -4.323 15.285 1.00 88.31 75 SER A C 1
ATOM 601 O O . SER A 1 75 ? -2.700 -3.355 15.142 1.00 88.31 75 SER A O 1
ATOM 603 N N . GLU A 1 76 ? -4.676 -4.170 15.787 1.00 86.31 76 GLU A N 1
ATOM 604 C CA . GLU A 1 76 ? -5.224 -2.848 16.123 1.00 86.31 76 GLU A CA 1
ATOM 605 C C . GLU A 1 76 ? -4.434 -2.182 17.266 1.00 86.31 76 GLU A C 1
ATOM 607 O O . GLU A 1 76 ? -4.037 -1.022 17.137 1.00 86.31 76 GLU A O 1
ATOM 612 N N . THR A 1 77 ? -4.120 -2.931 18.331 1.00 87.31 77 THR A N 1
ATOM 613 C CA . THR A 1 77 ? -3.306 -2.456 19.467 1.00 87.31 77 THR A CA 1
ATOM 614 C C . THR A 1 77 ? -1.899 -2.059 19.014 1.00 87.31 77 THR A C 1
ATOM 616 O O . THR A 1 77 ? -1.432 -0.972 19.343 1.00 87.31 77 THR A O 1
ATOM 619 N N . ALA A 1 78 ? -1.242 -2.899 18.209 1.00 89.69 78 ALA A N 1
ATOM 620 C CA . ALA A 1 78 ? 0.087 -2.653 17.657 1.00 89.69 78 ALA A CA 1
ATOM 621 C C . ALA A 1 78 ? 0.115 -1.419 16.744 1.00 89.69 78 ALA A C 1
ATOM 623 O O . ALA A 1 78 ? 1.055 -0.627 16.805 1.00 89.69 78 ALA A O 1
ATOM 624 N N . ARG A 1 79 ? -0.922 -1.219 15.917 1.00 88.00 79 ARG A N 1
ATOM 625 C CA . ARG A 1 79 ? -1.055 -0.019 15.079 1.00 88.00 79 ARG A CA 1
ATOM 626 C C . ARG A 1 79 ? -1.166 1.237 15.941 1.00 88.00 79 ARG A C 1
ATOM 628 O O . ARG A 1 79 ? -0.389 2.159 15.725 1.00 88.00 79 ARG A O 1
ATOM 635 N N . VAL A 1 80 ? -2.083 1.282 16.913 1.00 86.75 80 VAL A N 1
ATOM 636 C CA . VAL A 1 80 ? -2.249 2.471 17.775 1.00 86.75 80 VAL A CA 1
ATOM 637 C C . VAL A 1 80 ? -0.976 2.730 18.589 1.00 86.75 80 VAL A C 1
ATOM 639 O O . VAL A 1 80 ? -0.502 3.863 18.632 1.00 86.75 80 VAL A O 1
ATOM 642 N N . ALA A 1 81 ? -0.358 1.691 19.156 1.00 89.44 81 ALA A N 1
ATOM 643 C CA . ALA A 1 81 ? 0.877 1.832 19.922 1.00 89.44 81 ALA A CA 1
ATOM 644 C C . ALA A 1 81 ? 2.045 2.383 19.081 1.00 89.44 81 ALA A C 1
ATOM 646 O O . ALA A 1 81 ? 2.802 3.202 19.589 1.00 89.44 81 ALA A O 1
ATOM 647 N N . LEU A 1 82 ? 2.175 2.010 17.799 1.00 89.44 82 LEU A N 1
ATOM 648 C CA . LEU A 1 82 ? 3.176 2.588 16.883 1.00 89.44 82 LEU A CA 1
ATOM 649 C C . LEU A 1 82 ? 2.837 4.010 16.413 1.00 89.44 82 LEU A C 1
ATOM 651 O O . LEU A 1 82 ? 3.750 4.792 16.136 1.00 89.44 82 LEU A O 1
ATOM 655 N N . GLN A 1 83 ? 1.545 4.344 16.309 1.00 87.56 83 GLN A N 1
ATOM 656 C CA . GLN A 1 83 ? 1.087 5.700 15.988 1.00 87.56 83 GLN A CA 1
ATOM 657 C C . GLN A 1 83 ? 1.418 6.688 17.111 1.00 87.56 83 GLN A C 1
ATOM 659 O O . GLN A 1 83 ? 1.761 7.826 16.807 1.00 87.56 83 GLN A O 1
ATOM 664 N N . GLN A 1 84 ? 1.345 6.245 18.373 1.00 86.94 84 GLN A N 1
ATOM 665 C CA . GLN A 1 84 ? 1.669 7.042 19.563 1.00 86.94 84 GLN A CA 1
ATOM 666 C C . GLN A 1 84 ? 3.169 7.014 19.911 1.00 86.94 84 GLN A C 1
ATOM 668 O O . GLN A 1 84 ? 3.752 8.047 20.218 1.00 86.94 84 GLN A O 1
ATOM 673 N N . SER A 1 85 ? 3.838 5.857 19.811 1.00 87.69 85 SER A N 1
ATOM 674 C CA . SER A 1 85 ? 5.282 5.722 20.089 1.00 87.69 85 SER A CA 1
ATOM 675 C C . SER A 1 85 ? 6.190 6.202 18.950 1.00 87.69 85 SER A C 1
ATOM 677 O O . SER A 1 85 ? 7.409 6.009 18.977 1.00 87.69 85 SER A O 1
ATOM 679 N N . ASN A 1 86 ? 5.591 6.770 17.906 1.00 85.94 86 ASN A N 1
ATOM 680 C CA . ASN A 1 86 ? 6.247 7.252 16.706 1.00 85.94 86 ASN A CA 1
ATOM 681 C C . ASN A 1 86 ? 7.212 6.234 16.057 1.00 85.94 86 ASN A C 1
ATOM 683 O O . ASN A 1 86 ? 8.355 6.563 15.742 1.00 85.94 86 ASN A O 1
ATOM 687 N N . ASN A 1 87 ? 6.722 5.024 15.759 1.00 86.06 87 ASN A N 1
ATOM 688 C CA . ASN A 1 87 ? 7.472 3.885 15.188 1.00 86.06 87 ASN A CA 1
ATOM 689 C C . ASN A 1 87 ? 8.580 3.283 16.087 1.00 86.06 87 ASN A C 1
ATOM 691 O O . ASN A 1 87 ? 9.315 2.410 15.629 1.00 86.06 87 ASN A O 1
ATOM 695 N N . ASN A 1 88 ? 8.711 3.678 17.358 1.00 91.19 88 ASN A N 1
ATOM 696 C CA . ASN A 1 88 ? 9.644 3.034 18.288 1.00 91.19 88 ASN A CA 1
ATOM 697 C C . ASN A 1 88 ? 8.979 1.818 18.962 1.00 91.19 88 ASN A C 1
ATOM 699 O O . ASN A 1 88 ? 8.039 1.981 19.739 1.00 91.19 88 ASN A O 1
ATOM 703 N N . VAL A 1 89 ? 9.484 0.609 18.687 1.00 91.06 89 VAL A N 1
ATOM 704 C CA . VAL A 1 89 ? 8.931 -0.661 19.203 1.00 91.06 89 VAL A CA 1
ATOM 705 C C . VAL A 1 89 ? 9.022 -0.761 20.726 1.00 91.06 89 VAL A C 1
ATOM 707 O O . VAL A 1 89 ? 8.053 -1.172 21.358 1.00 91.06 89 VAL A O 1
ATOM 710 N N . SER A 1 90 ? 10.144 -0.368 21.333 1.00 93.06 90 SER A N 1
ATOM 711 C CA . SER A 1 90 ? 10.326 -0.434 22.790 1.00 93.06 90 SER A CA 1
ATOM 712 C C . SER A 1 90 ? 9.318 0.461 23.509 1.00 93.06 90 SER A C 1
ATOM 714 O O . SER A 1 90 ? 8.672 0.029 24.460 1.00 93.06 90 SER A O 1
ATOM 716 N N . LEU A 1 91 ? 9.113 1.675 22.988 1.00 91.62 91 LEU A N 1
ATOM 717 C CA . LEU A 1 91 ? 8.095 2.600 23.486 1.00 91.62 91 LEU A CA 1
ATOM 718 C C . LEU A 1 91 ? 6.663 2.126 23.168 1.00 91.62 91 LEU A C 1
ATOM 720 O O . LEU A 1 91 ? 5.768 2.370 23.970 1.00 91.62 91 LEU A O 1
ATOM 724 N N . SER A 1 92 ? 6.422 1.404 22.060 1.00 91.06 92 SER A N 1
ATOM 725 C CA . SER A 1 92 ? 5.121 0.748 21.824 1.00 91.06 92 SER A CA 1
ATOM 726 C C . SER A 1 92 ? 4.828 -0.297 22.896 1.00 91.06 92 SER A C 1
ATOM 728 O O . SER A 1 92 ? 3.735 -0.307 23.450 1.00 91.06 92 SER A O 1
ATOM 730 N N . VAL A 1 93 ? 5.791 -1.177 23.190 1.00 92.44 93 VAL A N 1
ATOM 731 C CA . VAL A 1 93 ? 5.632 -2.249 24.185 1.00 92.44 93 VAL A CA 1
ATOM 732 C C . VAL A 1 93 ? 5.422 -1.663 25.581 1.00 92.44 93 VAL A C 1
ATOM 734 O O . VAL A 1 93 ? 4.518 -2.109 26.283 1.00 92.44 93 VAL A O 1
ATOM 737 N N . GLN A 1 94 ? 6.181 -0.626 25.951 1.00 92.94 94 GLN A N 1
ATOM 738 C CA . GLN A 1 94 ? 5.981 0.101 27.206 1.00 92.94 94 GLN A CA 1
ATOM 739 C C . GLN A 1 94 ? 4.566 0.698 27.291 1.00 92.94 94 GLN A C 1
ATOM 741 O O . GLN A 1 94 ? 3.851 0.425 28.250 1.00 92.94 94 GLN A O 1
ATOM 746 N N . LEU A 1 95 ? 4.112 1.422 26.261 1.00 89.88 95 LEU A N 1
ATOM 747 C CA . LEU A 1 95 ? 2.774 2.026 26.236 1.00 89.88 95 LEU A CA 1
ATOM 748 C C . LEU A 1 95 ? 1.642 0.981 26.307 1.00 89.88 95 LEU A C 1
ATOM 750 O O . LEU A 1 95 ? 0.624 1.219 26.953 1.00 89.88 95 LEU A O 1
ATOM 754 N N . ILE A 1 96 ? 1.824 -0.191 25.685 1.00 90.19 96 ILE A N 1
ATOM 755 C CA . ILE A 1 96 ? 0.877 -1.317 25.771 1.00 90.19 96 ILE A CA 1
ATOM 756 C C . ILE A 1 96 ? 0.797 -1.886 27.195 1.00 90.19 96 ILE A C 1
ATOM 758 O O . ILE A 1 96 ? -0.281 -2.299 27.621 1.00 90.19 96 ILE A O 1
ATOM 762 N N . GLN A 1 97 ? 1.916 -1.922 27.922 1.00 89.12 97 GLN A N 1
ATOM 763 C CA . GLN A 1 97 ? 1.980 -2.447 29.290 1.00 89.12 97 GLN A CA 1
ATOM 764 C C . GLN A 1 97 ? 1.484 -1.434 30.332 1.00 89.12 97 GLN A C 1
ATOM 766 O O . GLN A 1 97 ? 0.802 -1.823 31.276 1.00 89.12 97 GLN A O 1
ATOM 771 N N . GLU A 1 98 ? 1.796 -0.148 30.161 1.00 89.12 98 GLU A N 1
ATOM 772 C CA . GLU A 1 98 ? 1.416 0.916 31.096 1.00 89.12 98 GLU A CA 1
ATOM 773 C C . GLU A 1 98 ? -0.038 1.385 30.919 1.00 89.12 98 GLU A C 1
ATOM 775 O O . GLU A 1 98 ? -0.685 1.740 31.903 1.00 89.12 98 GLU A O 1
ATOM 780 N N . GLN A 1 99 ? -0.556 1.431 29.682 1.00 82.94 99 GLN A N 1
ATOM 781 C CA . GLN A 1 99 ? -1.831 2.096 29.361 1.00 82.94 99 GLN A CA 1
ATOM 782 C C . GLN A 1 99 ? -2.703 1.319 28.344 1.00 82.94 99 GLN A C 1
ATOM 784 O O . GLN A 1 99 ? -3.093 1.869 27.305 1.00 82.94 99 GLN A O 1
ATOM 789 N N . PRO A 1 100 ? -3.082 0.055 28.628 1.00 79.56 100 PRO A N 1
ATOM 790 C CA . PRO A 1 100 ? -3.899 -0.756 27.716 1.00 79.56 100 PRO A CA 1
ATOM 791 C C . PRO A 1 100 ? -5.268 -0.127 27.400 1.00 79.56 100 PRO A C 1
ATOM 793 O O . PRO A 1 100 ? -5.756 -0.236 26.272 1.00 79.56 100 PRO A O 1
ATOM 796 N N . ASP A 1 101 ? -5.880 0.578 28.355 1.00 70.38 101 ASP A N 1
ATOM 797 C CA . ASP A 1 101 ? -7.225 1.143 28.194 1.00 70.38 101 ASP A CA 1
ATOM 798 C C . ASP A 1 101 ? -7.282 2.308 27.198 1.00 70.38 101 ASP A C 1
ATOM 800 O O . ASP A 1 101 ? -8.230 2.405 26.419 1.00 70.38 101 ASP A O 1
ATOM 804 N N . LEU A 1 102 ? -6.245 3.150 27.132 1.00 65.81 102 LEU A N 1
ATOM 805 C CA . LEU A 1 102 ? -6.182 4.241 26.150 1.00 65.81 102 LEU A CA 1
ATOM 806 C C . LEU A 1 102 ? -6.030 3.704 24.717 1.00 65.81 102 LEU A C 1
ATOM 808 O O . LEU A 1 102 ? -6.631 4.241 23.782 1.00 65.81 102 LEU A O 1
ATOM 812 N N . LEU A 1 103 ? -5.314 2.588 24.545 1.00 67.88 103 LEU A N 1
ATOM 813 C CA . LEU A 1 103 ? -5.233 1.882 23.264 1.00 67.88 103 LEU A CA 1
ATOM 814 C C . LEU A 1 103 ? -6.580 1.237 22.886 1.00 67.88 103 LEU A C 1
ATOM 816 O O . LEU A 1 103 ? -6.972 1.280 21.717 1.00 67.88 103 LEU A O 1
ATOM 820 N N . ASN A 1 104 ? -7.325 0.705 23.862 1.00 67.62 104 ASN A N 1
ATOM 821 C CA . ASN A 1 104 ? -8.683 0.192 23.651 1.00 67.62 104 ASN A CA 1
ATOM 822 C C . ASN A 1 104 ? -9.671 1.303 23.249 1.00 67.62 104 ASN A C 1
ATOM 824 O O . ASN A 1 104 ? -10.466 1.097 22.330 1.00 67.62 104 ASN A O 1
ATOM 828 N N . VAL A 1 105 ? -9.601 2.489 23.867 1.00 59.38 105 VAL A N 1
ATOM 829 C CA . VAL A 1 105 ? -10.459 3.643 23.528 1.00 59.38 105 VAL A CA 1
ATOM 830 C C . VAL A 1 105 ? -10.194 4.152 22.107 1.00 59.38 105 VAL A C 1
ATOM 832 O O . VAL A 1 105 ? -11.142 4.441 21.381 1.00 59.38 105 VAL A O 1
ATOM 835 N N . ALA A 1 106 ? -8.945 4.169 21.634 1.00 55.34 106 ALA A N 1
ATOM 836 C CA . ALA A 1 106 ? -8.666 4.480 20.227 1.00 55.34 106 ALA A CA 1
ATOM 837 C C . ALA A 1 106 ? -9.354 3.493 19.250 1.00 55.34 106 ALA A C 1
ATOM 839 O O . ALA A 1 106 ? -9.745 3.871 18.139 1.00 55.34 106 ALA A O 1
ATOM 840 N N . CYS A 1 107 ? -9.551 2.238 19.672 1.00 53.31 107 CYS A N 1
ATOM 841 C CA . CYS A 1 107 ? -10.178 1.185 18.871 1.00 53.31 107 CYS A CA 1
ATOM 842 C C . CYS A 1 107 ? -11.723 1.213 18.878 1.00 53.31 107 CYS A C 1
ATOM 844 O O . CYS A 1 107 ? -12.326 0.755 17.904 1.00 53.31 107 CYS A O 1
ATOM 846 N N . THR A 1 108 ? -12.389 1.774 19.901 1.00 53.41 108 THR A N 1
ATOM 847 C CA . THR A 1 108 ? -13.874 1.822 19.961 1.00 53.41 108 THR A CA 1
ATOM 848 C C . THR A 1 108 ? -14.490 2.635 18.819 1.00 53.41 108 THR A C 1
ATOM 850 O O . THR A 1 108 ? -15.579 2.309 18.345 1.00 53.41 108 THR A O 1
ATOM 853 N N . SER A 1 109 ? -13.756 3.634 18.315 1.00 55.31 109 SER A N 1
ATOM 854 C CA . SER A 1 109 ? -14.149 4.565 17.242 1.00 55.31 109 SER A CA 1
ATOM 855 C C . SER A 1 109 ? -14.715 3.915 15.966 1.00 55.31 109 SER A C 1
ATOM 857 O O . SER A 1 109 ? -15.437 4.567 15.211 1.00 55.31 109 SER A O 1
ATOM 859 N N . LYS A 1 110 ? -14.417 2.633 15.711 1.00 56.28 110 LYS A N 1
ATOM 860 C CA . LYS A 1 110 ? -14.850 1.884 14.515 1.00 56.28 110 LYS A CA 1
ATOM 861 C C . LYS A 1 110 ? -15.856 0.761 14.807 1.00 56.28 110 LYS A C 1
ATOM 863 O O . LYS A 1 110 ? -16.232 0.036 13.882 1.00 56.28 110 LYS A O 1
ATOM 868 N N . PHE A 1 111 ? -16.304 0.590 16.054 1.00 66.19 111 PHE A N 1
ATOM 869 C CA . PHE A 1 111 ? -17.173 -0.527 16.429 1.00 66.19 111 PHE A CA 1
ATOM 870 C C . PHE A 1 111 ? -18.577 -0.411 15.808 1.00 66.19 111 PHE A C 1
ATOM 872 O O . PHE A 1 111 ? -19.350 0.504 16.108 1.00 66.19 111 PHE A O 1
ATOM 879 N N . LYS A 1 112 ? -18.935 -1.373 14.947 1.00 68.44 112 LYS A N 1
ATOM 880 C CA . LYS A 1 112 ? -20.287 -1.497 14.382 1.00 68.44 112 LYS A CA 1
ATOM 881 C C . LYS A 1 112 ? -21.193 -2.269 15.337 1.00 68.44 112 LYS A C 1
ATOM 883 O O . LYS A 1 112 ? -21.167 -3.497 15.364 1.00 68.44 112 LYS A O 1
ATOM 888 N N . VAL A 1 113 ? -22.036 -1.535 16.061 1.00 77.38 113 VAL A N 1
ATOM 889 C CA . VAL A 1 113 ? -23.089 -2.089 16.926 1.00 77.38 113 VAL A CA 1
ATOM 890 C C . VAL A 1 113 ? -23.974 -3.073 16.148 1.00 77.38 113 VAL A C 1
ATOM 892 O O . VAL A 1 113 ? -24.545 -2.725 15.111 1.00 77.38 113 VAL A O 1
ATOM 895 N N . LYS A 1 114 ? -24.102 -4.306 16.653 1.00 84.12 114 LYS A N 1
ATOM 896 C CA . LYS A 1 114 ? -25.013 -5.319 16.098 1.00 84.12 114 LYS A CA 1
ATOM 897 C C . LYS A 1 114 ? -26.466 -4.955 16.407 1.00 84.12 114 LYS A C 1
ATOM 899 O O . LYS A 1 114 ? -26.774 -4.534 17.520 1.00 84.12 114 LYS A O 1
ATOM 904 N N . LYS A 1 115 ? -27.374 -5.189 15.450 1.00 84.38 115 LYS A N 1
ATOM 905 C CA . LYS A 1 115 ? -28.816 -4.929 15.632 1.00 84.38 115 LYS A CA 1
ATOM 906 C C . LYS A 1 115 ? -29.413 -5.726 16.797 1.00 84.38 115 LYS A C 1
ATOM 908 O O . LYS A 1 115 ? -30.199 -5.169 17.546 1.00 84.38 115 LYS A O 1
ATOM 913 N N . GLU A 1 116 ? -28.984 -6.973 16.977 1.00 88.25 116 GLU A N 1
ATOM 914 C CA . GLU A 1 116 ? -29.426 -7.875 18.053 1.00 88.25 116 GLU A CA 1
ATOM 915 C C . GLU A 1 116 ? -29.115 -7.298 19.444 1.00 88.25 116 GLU A C 1
ATOM 917 O O . GLU A 1 116 ? -30.000 -7.178 20.284 1.00 88.25 116 GLU A O 1
ATOM 922 N N . MET A 1 117 ? -27.870 -6.854 19.657 1.00 86.44 117 MET A N 1
ATOM 923 C CA . MET A 1 117 ? -27.427 -6.229 20.911 1.00 86.44 117 MET A CA 1
ATOM 924 C C . MET A 1 117 ? -28.173 -4.917 21.183 1.00 86.44 117 MET A C 1
ATOM 926 O O . MET A 1 117 ? -28.576 -4.658 22.313 1.00 86.44 117 MET A O 1
ATOM 930 N N . LEU A 1 118 ? -28.416 -4.112 20.141 1.00 89.38 118 LEU A N 1
ATOM 931 C CA . LEU A 1 118 ? -29.222 -2.896 20.262 1.00 89.38 118 LEU A CA 1
ATOM 932 C C . LEU A 1 118 ? -30.681 -3.217 20.626 1.00 89.38 118 LEU A C 1
ATOM 934 O O . LEU A 1 118 ? -31.239 -2.572 21.507 1.00 89.38 118 LEU A O 1
ATOM 938 N N . GLN A 1 119 ? -31.286 -4.232 20.002 1.00 90.12 119 GLN A N 1
ATOM 939 C CA . GLN A 1 119 ? -32.638 -4.689 20.336 1.00 90.12 119 GLN A CA 1
ATOM 940 C C . GLN A 1 119 ? -32.732 -5.214 21.771 1.00 90.12 119 GLN A C 1
ATOM 942 O O . GLN A 1 119 ? -33.733 -4.947 22.426 1.00 90.12 119 GLN A O 1
ATOM 947 N N . GLN A 1 120 ? -31.706 -5.901 22.283 1.00 88.62 120 GLN A N 1
ATOM 948 C CA . GLN A 1 120 ? -31.687 -6.382 23.666 1.00 88.62 120 GLN A CA 1
ATOM 949 C C . GLN A 1 120 ? -31.690 -5.224 24.677 1.00 88.62 120 GLN A C 1
ATOM 951 O O . GLN A 1 120 ? -32.470 -5.252 25.623 1.00 88.62 120 GLN A O 1
ATOM 956 N N . VAL A 1 121 ? -30.888 -4.175 24.456 1.00 86.38 121 VAL A N 1
ATOM 957 C CA . VAL A 1 121 ? -30.860 -2.990 25.338 1.00 86.38 121 VAL A CA 1
ATOM 958 C C . VAL A 1 121 ? -32.155 -2.169 25.225 1.00 86.38 121 VAL A C 1
ATOM 960 O O . VAL A 1 121 ? -32.685 -1.708 26.234 1.00 86.38 121 VAL A O 1
ATOM 963 N N . VAL A 1 122 ? -32.729 -2.047 24.022 1.00 89.69 122 VAL A N 1
ATOM 964 C CA . VAL A 1 122 ? -34.031 -1.384 23.808 1.00 89.69 122 VAL A CA 1
ATOM 965 C C . VAL A 1 122 ? -35.186 -2.169 24.444 1.00 89.69 122 VAL A C 1
ATOM 967 O O . VAL A 1 122 ? -36.097 -1.565 25.001 1.00 89.69 122 VAL A O 1
ATOM 970 N N . ALA A 1 123 ? -35.140 -3.506 24.439 1.00 90.69 123 ALA A N 1
ATOM 971 C CA . ALA A 1 123 ? -36.141 -4.353 25.096 1.00 90.69 123 ALA A CA 1
ATOM 972 C C . ALA A 1 123 ? -36.125 -4.245 26.634 1.00 90.69 123 ALA A C 1
ATOM 974 O O . ALA A 1 123 ? -37.123 -4.569 27.273 1.00 90.69 123 ALA A O 1
ATOM 975 N N . ILE A 1 124 ? -35.023 -3.765 27.222 1.00 87.44 124 ILE A N 1
ATOM 976 C CA . ILE A 1 124 ? -34.914 -3.438 28.656 1.00 87.44 124 ILE A CA 1
ATOM 977 C C . ILE A 1 124 ? -35.517 -2.046 28.961 1.00 87.44 124 ILE A C 1
ATOM 979 O O . ILE A 1 124 ? -35.808 -1.743 30.114 1.00 87.44 124 ILE A O 1
ATOM 983 N N . GLY A 1 125 ? -35.789 -1.228 27.933 1.00 87.69 125 GLY A N 1
ATOM 984 C CA . GLY A 1 125 ? -36.519 0.042 28.040 1.00 87.69 125 GLY A CA 1
ATOM 985 C C . GLY A 1 125 ? -35.698 1.307 27.766 1.00 87.69 125 GLY A C 1
ATOM 986 O O . GLY A 1 125 ? -36.231 2.406 27.902 1.00 87.69 125 GLY A O 1
ATOM 987 N N . PHE A 1 126 ? -34.425 1.186 27.378 1.00 87.75 126 PHE A N 1
ATOM 988 C CA . PHE A 1 126 ? -33.564 2.340 27.085 1.00 87.75 126 PHE A CA 1
ATOM 989 C C . PHE A 1 126 ? -33.755 2.886 25.658 1.00 87.75 126 PHE A C 1
ATOM 991 O O . PHE A 1 126 ? -34.039 2.136 24.722 1.00 87.75 126 PHE A O 1
ATOM 998 N N . ASP A 1 127 ? -33.533 4.194 25.472 1.00 89.69 127 ASP A N 1
ATOM 999 C CA . ASP A 1 127 ? -33.577 4.850 24.156 1.00 89.69 127 ASP A CA 1
ATOM 1000 C C . ASP A 1 127 ? -32.555 4.212 23.186 1.00 89.69 127 ASP A C 1
ATOM 1002 O O . ASP A 1 127 ? -31.363 4.169 23.513 1.00 89.69 127 ASP A O 1
ATOM 1006 N N . PRO A 1 128 ? -32.955 3.768 21.972 1.00 86.50 128 PRO A N 1
ATOM 1007 C CA . PRO A 1 128 ? -32.027 3.277 20.950 1.00 86.50 128 PRO A CA 1
ATOM 1008 C C . PRO A 1 128 ? -30.871 4.234 20.611 1.00 86.50 128 PRO A C 1
ATOM 1010 O O . PRO A 1 128 ? -29.826 3.761 20.158 1.00 86.50 128 PRO A O 1
ATOM 1013 N N . ARG A 1 129 ? -31.007 5.555 20.809 1.00 86.31 129 ARG A N 1
ATOM 1014 C CA . ARG A 1 129 ? -29.901 6.513 20.616 1.00 86.31 129 ARG A CA 1
ATOM 1015 C C . ARG A 1 129 ? -28.829 6.334 21.695 1.00 86.31 129 ARG A C 1
ATOM 1017 O O . ARG A 1 129 ? -27.669 6.096 21.358 1.00 86.31 129 ARG A O 1
ATOM 1024 N N . MET A 1 130 ? -29.220 6.368 22.969 1.00 85.56 130 MET A N 1
ATOM 1025 C CA . MET A 1 130 ? -28.306 6.212 24.111 1.00 85.56 130 MET A CA 1
ATOM 1026 C C . MET A 1 130 ? -27.745 4.789 24.204 1.00 85.56 130 MET A C 1
ATOM 1028 O O . MET A 1 130 ? -26.541 4.609 24.377 1.00 85.56 130 MET A O 1
ATOM 1032 N N . ALA A 1 131 ? -28.578 3.774 23.955 1.00 86.62 131 ALA A N 1
ATOM 1033 C CA . ALA A 1 131 ? -28.159 2.379 23.854 1.00 86.62 131 ALA A CA 1
ATOM 1034 C C . ALA A 1 131 ? -27.070 2.169 22.788 1.00 86.62 131 ALA A C 1
ATOM 1036 O O . ALA A 1 131 ? -26.105 1.441 23.018 1.00 86.62 131 ALA A O 1
ATOM 1037 N N . LYS A 1 132 ? -27.179 2.833 21.629 1.00 85.19 132 LYS A N 1
ATOM 1038 C CA . LYS A 1 132 ? -26.155 2.776 20.577 1.00 85.19 132 LYS A CA 1
ATOM 1039 C C . LYS A 1 132 ? -24.833 3.405 21.033 1.00 85.19 132 LYS A C 1
ATOM 1041 O O . LYS A 1 132 ? -23.791 2.809 20.773 1.00 85.19 132 LYS A O 1
ATOM 1046 N N . LEU A 1 133 ? -24.862 4.555 21.714 1.00 83.12 133 LEU A N 1
ATOM 1047 C CA . LEU A 1 133 ? -23.656 5.207 22.248 1.00 83.12 133 LEU A CA 1
ATOM 1048 C C . LEU A 1 133 ? -22.966 4.329 23.306 1.00 83.12 133 LEU A C 1
ATOM 1050 O O . LEU A 1 133 ? -21.768 4.065 23.198 1.00 83.12 133 LEU A O 1
ATOM 1054 N N . ALA A 1 134 ? -23.734 3.776 24.249 1.00 83.75 134 ALA A N 1
ATOM 1055 C CA . ALA A 1 134 ? -23.245 2.829 25.254 1.00 83.75 134 ALA A CA 1
ATOM 1056 C C . ALA A 1 134 ? -22.585 1.592 24.609 1.00 83.75 134 ALA A C 1
ATOM 1058 O O . ALA A 1 134 ? -21.462 1.214 24.949 1.00 83.75 134 ALA A O 1
ATOM 1059 N N . LEU A 1 135 ? -23.248 0.987 23.612 1.00 85.88 135 LEU A N 1
ATOM 1060 C CA . LEU A 1 135 ? -22.737 -0.180 22.879 1.00 85.88 135 LEU A CA 1
ATOM 1061 C C . LEU A 1 135 ? -21.481 0.128 22.048 1.00 85.88 135 LEU A C 1
ATOM 1063 O O . LEU A 1 135 ? -20.712 -0.793 21.774 1.00 85.88 135 LEU A O 1
ATOM 1067 N N . GLN A 1 136 ? -21.242 1.388 21.666 1.00 83.38 136 GLN A N 1
ATOM 1068 C CA . GLN A 1 136 ? -19.965 1.814 21.082 1.00 83.38 136 GLN A CA 1
ATOM 1069 C C . GLN A 1 136 ? -18.875 1.969 22.155 1.00 83.38 136 GLN A C 1
ATOM 1071 O O . GLN A 1 136 ? -17.751 1.523 21.923 1.00 83.38 136 GLN A O 1
ATOM 1076 N N . ARG A 1 137 ? -19.201 2.511 23.341 1.00 80.06 137 ARG A N 1
ATOM 1077 C CA . ARG A 1 137 ? -18.261 2.659 24.469 1.00 80.06 137 ARG A CA 1
ATOM 1078 C C . ARG A 1 137 ? -17.744 1.307 24.980 1.00 80.06 137 ARG A C 1
ATOM 1080 O O . ARG A 1 137 ? -16.535 1.124 25.085 1.00 80.06 137 ARG A O 1
ATOM 1087 N N . HIS A 1 138 ? -18.639 0.341 25.209 1.00 80.38 138 HIS A N 1
ATOM 1088 C CA . HIS A 1 138 ? -18.316 -0.991 25.763 1.00 80.38 138 HIS A CA 1
ATOM 1089 C C . HIS A 1 138 ? -18.201 -2.110 24.717 1.00 80.38 138 HIS A C 1
ATOM 1091 O O . HIS A 1 138 ? -18.342 -3.287 25.052 1.00 80.38 138 HIS A O 1
ATOM 1097 N N . GLN A 1 139 ? -17.969 -1.765 23.445 1.00 68.75 139 GLN A N 1
ATOM 1098 C CA . GLN A 1 139 ? -17.711 -2.723 22.353 1.00 68.75 139 GLN A CA 1
ATOM 1099 C C . GLN A 1 139 ? -18.756 -3.861 22.251 1.00 68.75 139 GLN A C 1
ATOM 1101 O O . GLN A 1 139 ? -18.435 -5.017 21.974 1.00 68.75 139 GLN A O 1
ATOM 1106 N N . GLY A 1 140 ? -20.031 -3.537 22.484 1.00 73.06 140 GLY A N 1
ATOM 1107 C CA . GLY A 1 140 ? -21.144 -4.484 22.404 1.00 73.06 140 GLY A CA 1
ATOM 1108 C C . GLY A 1 140 ? -21.376 -5.377 23.630 1.00 73.06 140 GLY A C 1
ATOM 1109 O O . GLY A 1 140 ? -22.250 -6.239 23.559 1.00 73.06 140 GLY A O 1
ATOM 1110 N N . ASN A 1 141 ? -20.659 -5.206 24.748 1.00 84.69 141 ASN A N 1
ATOM 1111 C CA . ASN A 1 141 ? -20.989 -5.923 25.985 1.00 84.69 141 ASN A CA 1
ATOM 1112 C C . ASN A 1 141 ? -22.295 -5.367 26.591 1.00 84.69 141 ASN A C 1
ATOM 1114 O O . ASN A 1 141 ? -22.307 -4.292 27.185 1.00 84.69 141 ASN A O 1
ATOM 1118 N N . VAL A 1 142 ? -23.394 -6.109 26.421 1.00 86.00 142 VAL A N 1
ATOM 1119 C CA . VAL A 1 142 ? -24.749 -5.697 26.830 1.00 86.00 142 VAL A CA 1
ATOM 1120 C C . VAL A 1 142 ? -24.881 -5.527 28.347 1.00 86.00 142 VAL A C 1
ATOM 1122 O O . VAL A 1 142 ? -25.575 -4.616 28.785 1.00 86.00 142 VAL A O 1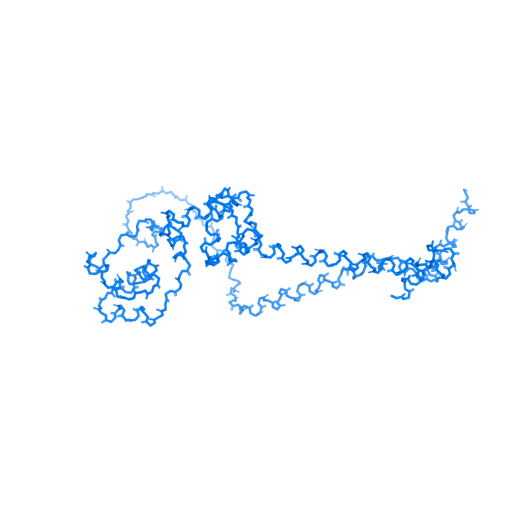
ATOM 1125 N N . GLU A 1 143 ? -24.204 -6.352 29.145 1.00 87.62 143 GLU A N 1
ATOM 1126 C CA . GLU A 1 143 ? -24.278 -6.312 30.612 1.00 87.62 143 GLU A CA 1
ATOM 1127 C C . GLU A 1 143 ? -23.690 -4.993 31.131 1.00 87.62 143 GLU A C 1
ATOM 1129 O O . GLU A 1 143 ? -24.394 -4.211 31.766 1.00 87.62 143 GLU A O 1
ATOM 1134 N N . LYS A 1 144 ? -22.455 -4.671 30.722 1.00 85.25 144 LYS A N 1
ATOM 1135 C CA . LYS A 1 144 ? -21.781 -3.407 31.074 1.00 85.25 144 LYS A CA 1
ATOM 1136 C C . LYS A 1 144 ? -22.504 -2.166 30.548 1.00 85.25 144 LYS A C 1
ATOM 1138 O O . LYS A 1 144 ? -22.479 -1.117 31.184 1.00 85.25 144 LYS A O 1
ATOM 1143 N N . VAL A 1 145 ? -23.164 -2.284 29.394 1.00 86.62 145 VAL A N 1
ATOM 1144 C CA . VAL A 1 145 ? -24.019 -1.223 28.844 1.00 86.62 145 VAL A CA 1
ATOM 1145 C C . VAL A 1 145 ? -25.235 -0.965 29.723 1.00 86.62 145 VAL A C 1
ATOM 1147 O O . VAL A 1 145 ? -25.564 0.191 29.968 1.00 86.62 145 VAL A O 1
ATOM 1150 N N . VAL A 1 146 ? -25.905 -2.015 30.197 1.00 87.06 146 VAL A N 1
ATOM 1151 C CA . VAL A 1 146 ? -27.056 -1.871 31.095 1.00 87.06 146 VAL A CA 1
ATOM 1152 C C . VAL A 1 146 ? -26.606 -1.329 32.452 1.00 87.06 146 VAL A C 1
ATOM 1154 O O . VAL A 1 146 ? -27.266 -0.441 32.979 1.00 87.06 146 VAL A O 1
ATOM 1157 N N . GLU A 1 147 ? -25.463 -1.773 32.980 1.00 88.88 147 GLU A N 1
ATOM 1158 C CA . GLU A 1 147 ? -24.864 -1.214 34.201 1.00 88.88 147 GLU A CA 1
ATOM 1159 C C . GLU A 1 147 ? -24.584 0.294 34.066 1.00 88.88 147 GLU A C 1
ATOM 1161 O O . GLU A 1 147 ? -25.062 1.073 34.890 1.00 88.88 147 GLU A O 1
ATOM 1166 N N . GLU A 1 148 ? -23.888 0.735 33.009 1.00 83.75 148 GLU A N 1
ATOM 1167 C CA . GLU A 1 148 ? -23.626 2.165 32.772 1.00 83.75 148 GLU A CA 1
ATOM 1168 C C . GLU A 1 148 ? -24.922 2.964 32.569 1.00 83.75 148 GLU A C 1
ATOM 1170 O O . GLU A 1 148 ? -25.083 4.026 33.165 1.00 83.75 148 GLU A O 1
ATOM 1175 N N . LEU A 1 149 ? -25.879 2.456 31.783 1.00 85.94 149 LEU A N 1
ATOM 1176 C CA . LEU A 1 149 ? -27.152 3.146 31.549 1.00 85.94 149 LEU A CA 1
ATOM 1177 C C . LEU A 1 149 ? -28.020 3.237 32.814 1.00 85.94 149 LEU A C 1
ATOM 1179 O O . LEU A 1 149 ? -28.722 4.232 32.978 1.00 85.94 149 LEU A O 1
ATOM 1183 N N . VAL A 1 150 ? -27.963 2.259 33.725 1.00 87.94 150 VAL A N 1
ATOM 1184 C CA . VAL A 1 150 ? -28.620 2.349 35.042 1.00 87.94 150 VAL A CA 1
ATOM 1185 C C . VAL A 1 150 ? -27.921 3.381 35.930 1.00 87.94 150 VAL A C 1
ATOM 1187 O O . VAL A 1 150 ? -28.596 4.218 36.527 1.00 87.94 150 VAL A O 1
ATOM 1190 N N . ILE A 1 151 ? -26.584 3.369 35.991 1.00 85.94 151 ILE A N 1
ATOM 1191 C CA . ILE A 1 151 ? -25.791 4.309 36.806 1.00 85.94 151 ILE A CA 1
ATOM 1192 C C . ILE A 1 151 ? -25.973 5.758 36.325 1.00 85.94 151 ILE A C 1
ATOM 1194 O O . ILE A 1 151 ? -26.129 6.663 37.142 1.00 85.94 151 ILE A O 1
ATOM 1198 N N . CYS A 1 152 ? -26.003 5.980 35.011 1.00 76.81 152 CYS A N 1
ATOM 1199 C CA . CYS A 1 152 ? -26.169 7.294 34.386 1.00 76.81 152 CYS A CA 1
ATOM 1200 C C . CYS A 1 152 ? -27.643 7.684 34.133 1.00 76.81 152 CYS A C 1
ATOM 1202 O O . CYS A 1 152 ? -27.913 8.613 33.373 1.00 76.81 152 CYS A O 1
ATOM 1204 N N . GLY A 1 153 ? -28.620 6.981 34.722 1.00 75.75 153 GLY A N 1
ATOM 1205 C CA . GLY A 1 153 ? -30.045 7.342 34.624 1.00 75.75 153 GLY A CA 1
ATOM 1206 C C . GLY A 1 153 ? -30.614 7.364 33.196 1.00 75.75 153 GLY A C 1
ATOM 1207 O O . GLY A 1 153 ? -31.574 8.081 32.924 1.00 75.75 153 GLY A O 1
ATOM 1208 N N . GLY A 1 154 ? -30.015 6.607 32.274 1.00 66.50 154 GLY A N 1
ATOM 1209 C CA . GLY A 1 154 ? -30.377 6.538 30.857 1.00 66.50 154 GLY A CA 1
ATOM 1210 C C . GLY A 1 154 ? -29.721 7.585 29.947 1.00 66.50 154 GLY A C 1
ATOM 1211 O O . GLY A 1 154 ? -29.904 7.495 28.733 1.00 66.50 154 GLY A O 1
ATOM 1212 N N . VAL A 1 155 ? -28.943 8.537 30.480 1.00 71.12 155 VAL A N 1
ATOM 1213 C CA . VAL A 1 155 ? -28.292 9.608 29.700 1.00 71.12 155 VAL A CA 1
ATOM 1214 C C . VAL A 1 155 ? -26.774 9.490 29.799 1.00 71.12 155 VAL A C 1
ATOM 1216 O O . VAL A 1 155 ? -26.193 9.717 30.854 1.00 71.12 155 VAL A O 1
ATOM 1219 N N . ILE A 1 156 ? -26.109 9.172 28.686 1.00 72.81 156 ILE A N 1
ATOM 1220 C CA . ILE A 1 156 ? -24.642 9.202 28.615 1.00 72.81 156 ILE A CA 1
ATOM 1221 C C . ILE A 1 156 ? -24.208 10.572 28.097 1.00 72.81 156 ILE A C 1
ATOM 1223 O O . ILE A 1 156 ? -24.462 10.911 26.940 1.00 72.81 156 ILE A O 1
ATOM 1227 N N . GLU A 1 157 ? -23.514 11.336 28.940 1.00 59.38 157 GLU A N 1
ATOM 1228 C CA . GLU A 1 157 ? -22.884 12.604 28.562 1.00 59.38 157 GLU A CA 1
ATOM 1229 C C . GLU A 1 157 ? -21.713 12.361 27.597 1.00 59.38 157 GLU A C 1
ATOM 1231 O O . GLU A 1 157 ? -20.549 12.219 27.974 1.00 59.38 157 GLU A O 1
ATOM 1236 N N . SER A 1 158 ? -22.036 12.294 26.306 1.00 51.88 158 SER A N 1
ATOM 1237 C CA . SER A 1 158 ? -21.052 12.287 25.228 1.00 51.88 158 SER A CA 1
ATOM 1238 C C . SER A 1 158 ? -20.514 13.703 25.012 1.00 51.88 158 SER A C 1
ATOM 1240 O O . SER A 1 158 ? -21.012 14.426 24.145 1.00 51.88 158 SER A O 1
ATOM 1242 N N . GLU A 1 159 ? -19.479 14.096 25.765 1.00 42.94 159 GLU A N 1
ATOM 1243 C CA . GLU A 1 159 ? -18.731 15.329 25.482 1.00 42.94 159 GLU A CA 1
ATOM 1244 C C . GLU A 1 159 ? -18.409 15.436 23.979 1.00 42.94 159 GLU A C 1
ATOM 1246 O O . GLU A 1 159 ? -17.783 14.548 23.401 1.00 42.94 159 GLU A O 1
ATOM 1251 N N . ARG A 1 160 ? -18.786 16.564 23.362 1.00 38.44 160 ARG A N 1
ATOM 1252 C CA . ARG A 1 160 ? -18.569 16.879 21.936 1.00 38.44 160 ARG A CA 1
ATOM 1253 C C . ARG A 1 160 ? -19.302 15.961 20.941 1.00 38.44 160 ARG A C 1
ATOM 1255 O O . ARG A 1 160 ? -18.705 15.438 20.004 1.00 38.44 160 ARG A O 1
ATOM 1262 N N . CYS A 1 161 ? -20.629 15.932 21.022 1.00 31.05 161 CYS A N 1
ATOM 1263 C CA . CYS A 1 161 ? -21.410 16.203 19.810 1.00 31.05 161 CYS A CA 1
ATOM 1264 C C . CYS A 1 161 ? -21.866 17.664 19.860 1.00 31.05 161 CYS A C 1
ATOM 1266 O O . CYS A 1 161 ? -22.788 18.000 20.591 1.00 31.05 161 CYS A O 1
ATOM 1268 N N . THR A 1 162 ? -21.186 18.546 19.125 1.00 30.89 162 THR A N 1
ATOM 1269 C CA . THR A 1 162 ? -21.713 19.889 18.859 1.00 30.89 162 THR A CA 1
ATOM 1270 C C . THR A 1 162 ? -22.813 19.762 17.816 1.00 30.89 162 THR A C 1
ATOM 1272 O O . THR A 1 162 ? -22.507 19.488 16.653 1.00 30.89 162 THR A O 1
ATOM 1275 N N . ASP A 1 163 ? -24.069 19.952 18.218 1.00 31.45 163 ASP A N 1
ATOM 1276 C CA . ASP A 1 163 ? -25.173 20.085 17.271 1.00 31.45 163 ASP A CA 1
ATOM 1277 C C . ASP A 1 163 ? -24.910 21.273 16.334 1.00 31.45 163 ASP A C 1
ATOM 1279 O O . ASP A 1 163 ? -24.961 22.436 16.733 1.00 31.45 163 ASP A O 1
ATOM 1283 N N . VAL A 1 164 ? -24.665 20.970 15.060 1.00 37.97 164 VAL A N 1
ATOM 1284 C CA . VAL A 1 164 ? -25.081 21.856 13.971 1.00 37.97 164 VAL A CA 1
ATOM 1285 C C . VAL A 1 164 ? -26.570 21.600 13.768 1.00 37.97 164 VAL A C 1
ATOM 1287 O O . VAL A 1 164 ? -26.966 20.669 13.072 1.00 37.97 164 VAL A O 1
ATOM 1290 N N . THR A 1 165 ? -27.380 22.375 14.486 1.00 36.84 165 THR A N 1
ATOM 1291 C CA . THR A 1 165 ? -28.838 22.237 14.557 1.00 36.84 165 THR A CA 1
ATOM 1292 C C . THR A 1 165 ? -29.491 22.439 13.194 1.00 36.84 165 THR A C 1
ATOM 1294 O O . THR A 1 165 ? -29.432 23.534 12.637 1.00 36.84 165 THR A O 1
ATOM 1297 N N . ASP A 1 166 ? -30.167 21.404 12.703 1.00 33.19 166 ASP A N 1
ATOM 1298 C CA . ASP A 1 166 ? -30.967 21.434 11.478 1.00 33.19 166 ASP A CA 1
ATOM 1299 C C . ASP A 1 166 ? -32.462 21.462 11.862 1.00 33.19 166 ASP A C 1
ATOM 1301 O O . ASP A 1 166 ? -33.108 20.417 11.978 1.00 33.19 166 ASP A O 1
ATOM 1305 N N . SER A 1 167 ? -32.981 22.649 12.214 1.00 37.28 167 SER A N 1
ATOM 1306 C CA . SER A 1 167 ? -34.409 22.941 12.468 1.00 37.28 167 SER A CA 1
ATOM 1307 C C . SER A 1 167 ? -34.671 24.453 12.568 1.00 37.28 167 SER A C 1
ATOM 1309 O O . SER A 1 167 ? -34.030 25.134 13.367 1.00 37.28 167 SER A O 1
ATOM 1311 N N . ASP A 1 168 ? -35.648 24.954 11.808 1.00 29.39 168 ASP A N 1
ATOM 1312 C CA . ASP A 1 168 ? -36.241 26.292 11.969 1.00 29.39 168 ASP A CA 1
ATOM 1313 C C . ASP A 1 168 ? -37.132 26.382 13.231 1.00 29.39 168 ASP A C 1
ATOM 1315 O O . ASP A 1 168 ? -37.772 25.392 13.585 1.00 29.39 168 ASP A O 1
ATOM 1319 N N . ASP A 1 169 ? -37.251 27.569 13.853 1.00 28.88 169 ASP A N 1
ATOM 1320 C CA . ASP A 1 169 ? -38.515 28.346 13.856 1.00 28.88 169 ASP A CA 1
ATOM 1321 C C . ASP A 1 169 ? -38.377 29.759 14.495 1.00 28.88 169 ASP A C 1
ATOM 1323 O O . ASP A 1 169 ? -37.763 29.935 15.544 1.00 28.88 169 ASP A O 1
ATOM 1327 N N . SER A 1 170 ? -39.002 30.743 13.837 1.00 34.81 170 SER A N 1
ATOM 1328 C CA . SER A 1 170 ? -39.517 32.054 14.294 1.00 34.81 170 SER A CA 1
ATOM 1329 C C . SER A 1 170 ? -38.782 32.927 15.340 1.00 34.81 170 SER A C 1
ATOM 1331 O O . SER A 1 170 ? -38.822 32.686 16.545 1.00 34.81 170 SER A O 1
ATOM 1333 N N . GLY A 1 171 ? -38.325 34.104 14.885 1.00 26.97 171 GLY A N 1
ATOM 1334 C CA . GLY A 1 171 ? -38.031 35.284 15.717 1.00 26.97 171 GLY A CA 1
ATOM 1335 C C . GLY A 1 171 ? -37.513 36.473 14.890 1.00 26.97 171 GLY A C 1
ATOM 1336 O O . GLY A 1 171 ? -36.438 36.384 14.308 1.00 26.97 171 GLY A O 1
ATOM 1337 N N . GLU A 1 172 ? -38.271 37.570 14.798 1.00 27.70 172 GLU A N 1
ATOM 1338 C CA . GLU A 1 172 ? -37.916 38.762 13.996 1.00 27.70 172 GLU A CA 1
ATOM 1339 C C . GLU A 1 172 ? -36.791 39.606 14.655 1.00 27.70 172 GLU A C 1
ATOM 1341 O O . GLU A 1 172 ? -36.556 39.493 15.858 1.00 27.70 172 GLU A O 1
ATOM 1346 N N . CYS A 1 173 ? -36.039 40.475 13.962 1.00 25.70 173 CYS A N 1
ATOM 1347 C CA . CYS A 1 173 ? -36.223 41.089 12.629 1.00 25.70 173 CYS A CA 1
ATOM 1348 C C . CYS A 1 173 ? -34.915 40.985 11.774 1.00 25.70 173 CYS A C 1
ATOM 1350 O O . CYS A 1 173 ? -34.097 40.120 12.061 1.00 25.70 173 CYS A O 1
ATOM 1352 N N . GLU A 1 174 ? -34.581 41.751 10.717 1.00 26.39 174 GLU A N 1
ATOM 1353 C CA . GLU A 1 174 ? -35.048 43.029 10.118 1.00 26.39 174 GLU A CA 1
ATOM 1354 C C . GLU A 1 174 ? -34.672 43.070 8.599 1.00 26.39 174 GLU A C 1
ATOM 1356 O O . GLU A 1 174 ? -34.131 42.109 8.050 1.00 26.39 174 GLU A O 1
ATOM 1361 N N . GLN A 1 175 ? -34.972 44.171 7.905 1.00 28.38 175 GLN A N 1
ATOM 1362 C CA . GLN A 1 175 ? -34.843 44.419 6.455 1.00 28.38 175 GLN A CA 1
ATOM 1363 C C . GLN A 1 175 ? -33.407 44.492 5.873 1.00 28.38 175 GLN A C 1
ATOM 1365 O O . GLN A 1 175 ? -32.573 45.232 6.389 1.00 28.38 175 GLN A O 1
ATOM 1370 N N . VAL A 1 176 ? -33.187 43.894 4.685 1.00 28.66 176 VAL A N 1
ATOM 1371 C CA . VAL A 1 176 ? -32.767 44.593 3.432 1.00 28.66 176 VAL A CA 1
ATOM 1372 C C . VAL A 1 176 ? -33.007 43.714 2.185 1.00 28.66 176 VAL A C 1
ATOM 1374 O O . VAL A 1 176 ? -32.753 42.512 2.201 1.00 28.66 176 VAL A O 1
ATOM 1377 N N . ASP A 1 177 ? -33.486 44.316 1.090 1.00 31.45 177 ASP A N 1
ATOM 1378 C CA . ASP A 1 177 ? -33.767 43.657 -0.199 1.00 31.45 177 ASP A CA 1
ATOM 1379 C C . ASP A 1 177 ? -32.516 43.240 -1.006 1.00 31.45 177 ASP A C 1
ATOM 1381 O O . ASP A 1 177 ? -31.495 43.924 -0.989 1.00 31.45 177 ASP A O 1
ATOM 1385 N N . VAL A 1 178 ? -32.645 42.188 -1.833 1.00 33.66 178 VAL A N 1
ATOM 1386 C CA . VAL A 1 178 ? -32.751 42.244 -3.320 1.00 33.66 178 VAL A CA 1
ATOM 1387 C C . VAL A 1 178 ? -33.153 40.842 -3.845 1.00 33.66 178 VAL A C 1
ATOM 1389 O O . VAL A 1 178 ? -33.001 39.840 -3.150 1.00 33.66 178 VAL A O 1
ATOM 1392 N N . LYS A 1 179 ? -33.758 40.767 -5.041 1.00 31.61 179 LYS A N 1
ATOM 1393 C CA . LYS A 1 179 ? -34.447 39.581 -5.601 1.00 31.61 179 LYS A CA 1
ATOM 1394 C C . LYS A 1 179 ? -33.674 38.906 -6.749 1.00 31.61 179 LYS A C 1
ATOM 1396 O O . LYS A 1 179 ? -32.757 39.496 -7.306 1.00 31.61 179 LYS A O 1
ATOM 1401 N N . ASP A 1 180 ? -34.175 37.726 -7.146 1.00 30.17 180 ASP A N 1
ATOM 1402 C CA . ASP A 1 180 ? -33.951 37.015 -8.424 1.00 30.17 180 ASP A CA 1
ATOM 1403 C C . ASP A 1 180 ? -32.548 36.384 -8.654 1.00 30.17 180 ASP A C 1
ATOM 1405 O O . ASP A 1 180 ? -31.522 36.998 -8.410 1.00 30.17 180 ASP A O 1
ATOM 1409 N N .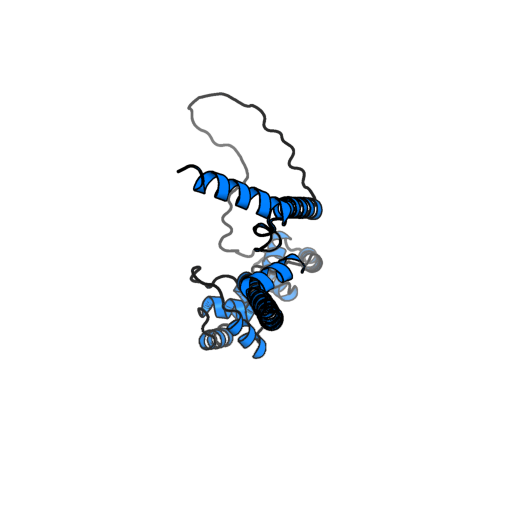 MET A 1 181 ? -32.384 35.137 -9.135 1.00 37.56 181 MET A N 1
ATOM 1410 C CA . MET A 1 181 ? -33.293 34.245 -9.881 1.00 37.56 181 MET A CA 1
ATOM 1411 C C . MET A 1 181 ? -33.216 32.760 -9.466 1.00 37.56 181 MET A C 1
ATOM 1413 O O . MET A 1 181 ? -32.153 32.223 -9.164 1.00 37.56 181 MET A O 1
ATOM 1417 N N . LYS A 1 182 ? -34.331 32.034 -9.640 1.00 35.56 182 LYS A N 1
ATOM 1418 C CA . LYS A 1 182 ? -34.419 30.562 -9.556 1.00 35.56 182 LYS A CA 1
ATOM 1419 C C . LYS A 1 182 ? -34.384 29.920 -10.951 1.00 35.56 182 LYS A C 1
ATOM 1421 O O . LYS A 1 182 ? -35.380 29.999 -11.672 1.00 35.56 182 LYS A O 1
ATOM 1426 N N . LYS A 1 183 ? -33.303 29.217 -11.339 1.00 29.91 183 LYS A N 1
ATOM 1427 C CA . LYS A 1 183 ? -33.295 28.444 -12.605 1.00 29.91 183 LYS A CA 1
ATOM 1428 C C . LYS A 1 183 ? -32.413 27.178 -12.619 1.00 29.91 183 LYS A C 1
ATOM 1430 O O . LYS A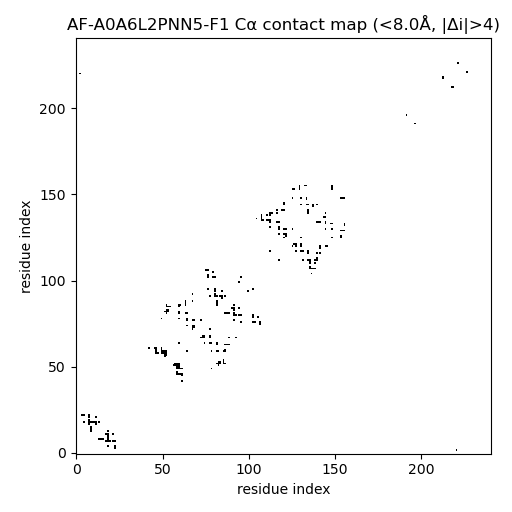 1 183 ? -31.229 27.236 -12.902 1.00 29.91 183 LYS A O 1
ATOM 1435 N N . LYS A 1 184 ? -33.083 26.039 -12.396 1.00 32.91 184 LYS A N 1
ATOM 1436 C CA . LYS A 1 184 ? -32.789 24.656 -12.841 1.00 32.91 184 LYS A CA 1
ATOM 1437 C C . LYS A 1 184 ? -31.327 24.162 -12.902 1.00 32.91 184 LYS A C 1
ATOM 1439 O O . LYS A 1 184 ? -30.618 24.440 -13.861 1.00 32.91 184 LYS A O 1
ATOM 1444 N N . ALA A 1 185 ? -31.028 23.190 -12.039 1.00 29.67 185 ALA A N 1
ATOM 1445 C CA . ALA A 1 185 ? -30.089 22.098 -12.319 1.00 29.67 185 ALA A CA 1
ATOM 1446 C C . ALA A 1 185 ? -30.590 20.776 -11.691 1.00 29.67 185 ALA A C 1
ATOM 1448 O O . ALA A 1 185 ? -29.919 20.171 -10.862 1.00 29.67 185 ALA A O 1
ATOM 1449 N N . ASP A 1 186 ? -31.804 20.344 -12.056 1.00 32.81 186 ASP A N 1
ATOM 1450 C CA . ASP A 1 186 ? -32.227 18.960 -11.802 1.00 32.81 186 ASP A CA 1
ATOM 1451 C C . ASP A 1 186 ? -31.520 18.047 -12.812 1.00 32.81 186 ASP A C 1
ATOM 1453 O O . ASP A 1 186 ? -31.748 18.151 -14.019 1.00 32.81 186 ASP A O 1
ATOM 1457 N N . ALA A 1 187 ? -30.608 17.217 -12.308 1.00 35.50 187 ALA A N 1
ATOM 1458 C CA . ALA A 1 187 ? -29.758 16.336 -13.101 1.00 35.50 187 ALA A CA 1
ATOM 1459 C C . ALA A 1 187 ? -29.499 14.996 -12.386 1.00 35.50 187 ALA A C 1
ATOM 1461 O O . ALA A 1 187 ? -28.381 14.489 -12.389 1.00 35.50 187 ALA A O 1
ATOM 1462 N N . GLY A 1 188 ? -30.544 14.432 -11.766 1.00 37.53 188 GLY A N 1
ATOM 1463 C CA . GLY A 1 188 ? -30.657 13.007 -11.431 1.00 37.53 188 GLY A CA 1
ATOM 1464 C C . GLY A 1 188 ? -29.418 12.328 -10.836 1.00 37.53 188 GLY A C 1
ATOM 1465 O O . GLY A 1 188 ? -28.733 11.573 -11.531 1.00 37.53 188 GLY A O 1
ATOM 1466 N N . VAL A 1 189 ? -29.203 12.487 -9.524 1.00 41.66 189 VAL A N 1
ATOM 1467 C CA . VAL A 1 189 ? -28.263 11.656 -8.749 1.00 41.66 189 VAL A CA 1
ATOM 1468 C C . VAL A 1 189 ? -28.779 10.214 -8.717 1.00 41.66 189 VAL A C 1
ATOM 1470 O O . VAL A 1 189 ? -29.451 9.781 -7.782 1.00 41.66 189 VAL A O 1
ATOM 1473 N N . LYS A 1 190 ? -28.478 9.451 -9.771 1.00 45.12 190 LYS A N 1
ATOM 1474 C CA . LYS A 1 190 ? -28.683 8.004 -9.787 1.00 45.12 190 LYS A CA 1
ATOM 1475 C C . LYS A 1 190 ? -27.760 7.390 -8.745 1.00 45.12 190 LYS A C 1
ATOM 1477 O O . LYS A 1 190 ? -26.540 7.424 -8.899 1.00 45.12 190 LYS A O 1
ATOM 1482 N N . THR A 1 191 ? -28.343 6.783 -7.718 1.00 46.81 191 THR A N 1
ATOM 1483 C CA . THR A 1 191 ? -27.641 5.914 -6.769 1.00 46.81 191 THR A CA 1
ATOM 1484 C C . THR A 1 191 ? -27.260 4.605 -7.461 1.00 46.81 191 THR A C 1
ATOM 1486 O O . THR A 1 191 ? -27.841 3.556 -7.184 1.00 46.81 191 THR A O 1
ATOM 1489 N N . GLY A 1 192 ? -26.318 4.680 -8.406 1.00 50.88 192 GLY A N 1
ATOM 1490 C CA . GLY A 1 192 ? -25.727 3.503 -9.031 1.00 50.88 192 GLY A CA 1
ATOM 1491 C C . GLY A 1 192 ? -25.153 2.593 -7.950 1.00 50.88 192 GLY A C 1
ATOM 1492 O O . GLY A 1 192 ? -24.586 3.066 -6.957 1.00 50.88 192 GLY A O 1
ATOM 1493 N N . THR A 1 193 ? -25.326 1.285 -8.116 1.00 62.00 193 THR A N 1
ATOM 1494 C CA . THR A 1 193 ? -24.743 0.314 -7.189 1.00 62.00 193 THR A CA 1
ATOM 1495 C C . THR A 1 193 ? -23.217 0.455 -7.170 1.00 62.00 193 THR A C 1
ATOM 1497 O O . THR A 1 193 ? -22.597 0.965 -8.108 1.00 62.00 193 THR A O 1
ATOM 1500 N N . LYS A 1 194 ? -22.565 -0.010 -6.095 1.00 70.31 194 LYS A N 1
ATOM 1501 C CA . LYS A 1 194 ? -21.092 0.002 -6.037 1.00 70.31 194 LYS A CA 1
ATOM 1502 C C . LYS A 1 194 ? -20.443 -0.819 -7.159 1.00 70.31 194 LYS A C 1
ATOM 1504 O O . LYS A 1 194 ? -19.294 -0.551 -7.489 1.00 70.31 194 LYS A O 1
ATOM 1509 N N . GLU A 1 195 ? -21.169 -1.775 -7.739 1.00 72.50 195 GLU A N 1
ATOM 1510 C CA . GLU A 1 195 ? -20.766 -2.492 -8.951 1.00 72.50 195 GLU A CA 1
ATOM 1511 C C . GLU A 1 195 ? -20.768 -1.572 -10.171 1.00 72.50 195 GLU A C 1
ATOM 1513 O O . GLU A 1 195 ? -19.702 -1.375 -10.740 1.00 72.50 195 GLU A O 1
ATOM 1518 N N . GLU A 1 196 ? -21.878 -0.896 -10.493 1.00 80.75 196 GLU A N 1
ATOM 1519 C CA . GLU A 1 196 ? -21.938 0.055 -11.617 1.00 80.75 196 GLU A CA 1
ATOM 1520 C C . GLU A 1 196 ? -20.817 1.110 -11.583 1.00 80.75 196 GLU A C 1
ATOM 1522 O O . GLU A 1 196 ? -20.304 1.515 -12.626 1.00 80.75 196 GLU A O 1
ATOM 1527 N N . ALA A 1 197 ? -20.465 1.609 -10.394 1.00 83.75 197 ALA A N 1
ATOM 1528 C CA . ALA A 1 197 ? -19.376 2.571 -10.232 1.00 83.75 197 ALA A CA 1
ATOM 1529 C C . ALA A 1 197 ? -18.003 1.942 -10.537 1.00 83.75 197 ALA A C 1
ATOM 1531 O O . ALA A 1 197 ? -17.194 2.542 -11.244 1.00 83.75 197 ALA A O 1
ATOM 1532 N N . ARG A 1 198 ? -17.772 0.718 -10.049 1.00 84.56 198 ARG A N 1
ATOM 1533 C CA . ARG A 1 198 ? -16.534 -0.049 -10.235 1.00 84.56 198 ARG A CA 1
ATOM 1534 C C . ARG A 1 198 ? -16.360 -0.555 -11.670 1.00 84.56 198 ARG A C 1
ATOM 1536 O O . ARG A 1 198 ? -15.241 -0.583 -12.166 1.00 84.56 198 ARG A O 1
ATOM 1543 N N . GLU A 1 199 ? -17.443 -0.912 -12.354 1.00 88.50 199 GLU A N 1
ATOM 1544 C CA . GLU A 1 199 ? -17.431 -1.265 -13.779 1.00 88.50 199 GLU A CA 1
ATOM 1545 C C . GLU A 1 199 ? -17.063 -0.051 -14.641 1.00 88.50 199 GLU A C 1
ATOM 1547 O O . GLU A 1 199 ? -16.208 -0.148 -15.518 1.00 88.50 199 GLU A O 1
ATOM 1552 N N . LYS A 1 200 ? -17.643 1.124 -14.358 1.00 89.56 200 LYS A N 1
ATOM 1553 C CA . LYS A 1 200 ? -17.303 2.377 -15.058 1.00 89.56 200 LYS A CA 1
ATOM 1554 C C . LYS A 1 200 ? -15.852 2.796 -14.800 1.00 89.56 200 LYS A C 1
ATOM 1556 O O . LYS A 1 200 ? -15.190 3.261 -15.722 1.00 89.56 200 LYS A O 1
ATOM 1561 N N . GLU A 1 201 ? -15.345 2.582 -13.585 1.00 89.12 201 GLU A N 1
ATOM 1562 C CA . GLU A 1 201 ? -13.927 2.748 -13.239 1.00 89.12 201 GLU A CA 1
ATOM 1563 C C . GLU A 1 201 ? -13.033 1.779 -14.037 1.00 89.12 201 GLU A C 1
ATOM 1565 O O . GLU A 1 201 ? -12.073 2.215 -14.669 1.00 89.12 201 GLU A O 1
ATOM 1570 N N . GLN A 1 202 ? -13.370 0.485 -14.094 1.00 88.38 202 GLN A N 1
ATOM 1571 C CA . GLN A 1 202 ? -12.622 -0.517 -14.866 1.00 88.38 202 GLN A CA 1
ATOM 1572 C C . GLN A 1 202 ? -12.607 -0.220 -16.371 1.00 88.38 202 GLN A C 1
ATOM 1574 O O . GLN A 1 202 ? -11.545 -0.282 -16.986 1.00 88.38 202 GLN A O 1
ATOM 1579 N N . LEU A 1 203 ? -13.744 0.165 -16.956 1.00 90.62 203 LEU A N 1
ATOM 1580 C CA . LEU A 1 203 ? -13.840 0.557 -18.366 1.00 90.62 203 LEU A CA 1
ATOM 1581 C C . LEU A 1 203 ? -13.053 1.844 -18.667 1.00 90.62 203 LEU A C 1
ATOM 1583 O O . LEU A 1 203 ? -12.478 1.973 -19.747 1.00 90.62 203 LEU A O 1
ATOM 1587 N N . ALA A 1 204 ? -12.983 2.784 -17.718 1.00 88.69 204 ALA A N 1
ATOM 1588 C CA . ALA A 1 204 ? -12.131 3.966 -17.840 1.00 88.69 204 ALA A CA 1
ATOM 1589 C C . ALA A 1 204 ? -10.637 3.604 -17.778 1.00 88.69 204 ALA A C 1
ATOM 1591 O O . ALA A 1 204 ? -9.866 4.098 -18.598 1.00 88.69 204 ALA A O 1
ATOM 1592 N N . TYR A 1 205 ? -10.232 2.706 -16.871 1.00 88.94 205 TYR A N 1
ATOM 1593 C CA . TYR A 1 205 ? -8.861 2.186 -16.818 1.00 88.94 205 TYR A CA 1
ATOM 1594 C C . TYR A 1 205 ? -8.476 1.419 -18.085 1.00 88.94 205 TYR A C 1
ATOM 1596 O O . TYR A 1 205 ? -7.384 1.639 -18.600 1.00 88.94 205 TYR A O 1
ATOM 1604 N N . GLN A 1 206 ? -9.361 0.571 -18.616 1.00 88.44 206 GLN A N 1
ATOM 1605 C CA . GLN A 1 206 ? -9.113 -0.157 -19.861 1.00 88.44 206 GLN A CA 1
ATOM 1606 C C . GLN A 1 206 ? -8.918 0.813 -21.031 1.00 88.44 206 GLN A C 1
ATOM 1608 O O . GLN A 1 206 ? -7.888 0.764 -21.689 1.00 88.44 206 GLN A O 1
ATOM 1613 N N . ARG A 1 207 ? -9.819 1.790 -21.196 1.00 87.94 207 ARG A N 1
ATOM 1614 C CA . ARG A 1 207 ? -9.708 2.823 -22.238 1.00 87.94 207 ARG A CA 1
ATOM 1615 C C . ARG A 1 207 ? -8.434 3.678 -22.139 1.00 87.94 207 ARG A C 1
ATOM 1617 O O . ARG A 1 207 ? -8.006 4.240 -23.144 1.00 87.94 207 ARG A O 1
ATOM 1624 N N . LEU A 1 208 ? -7.857 3.827 -20.945 1.00 86.06 208 LEU A N 1
ATOM 1625 C CA . LEU A 1 208 ? -6.555 4.477 -20.761 1.00 86.06 208 LEU A CA 1
ATOM 1626 C C . LEU A 1 208 ? -5.398 3.527 -21.104 1.00 86.06 208 LEU A C 1
ATOM 1628 O O . LEU A 1 208 ? -4.443 3.959 -21.741 1.00 86.06 208 LEU A O 1
ATOM 1632 N N . ALA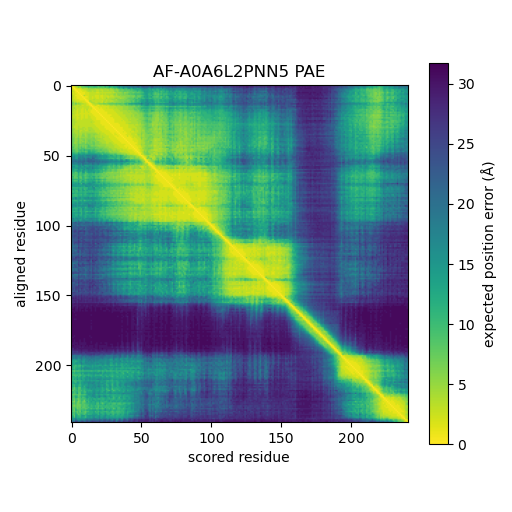 A 1 209 ? -5.490 2.250 -20.723 1.00 85.00 209 ALA A N 1
ATOM 1633 C CA . ALA A 1 209 ? -4.498 1.227 -21.050 1.00 85.00 209 ALA A CA 1
ATOM 1634 C C . ALA A 1 209 ? -4.397 0.967 -22.563 1.00 85.00 209 ALA A C 1
ATOM 1636 O O . ALA A 1 209 ? -3.288 0.879 -23.073 1.00 85.00 209 ALA A O 1
ATOM 1637 N N . ASP A 1 210 ? -5.523 0.959 -23.286 1.00 82.38 210 ASP A N 1
ATOM 1638 C CA . ASP A 1 210 ? -5.579 0.812 -24.752 1.00 82.38 210 ASP A CA 1
ATOM 1639 C C . ASP A 1 210 ? -4.788 1.910 -25.509 1.00 82.38 210 ASP A C 1
ATOM 1641 O O . ASP A 1 210 ? -4.508 1.768 -26.699 1.00 82.38 210 ASP A O 1
ATOM 1645 N N . GLY A 1 211 ? -4.463 3.026 -24.841 1.00 77.25 211 GLY A N 1
ATOM 1646 C CA . GLY A 1 211 ? -3.692 4.151 -25.380 1.00 77.25 211 GLY A CA 1
ATOM 1647 C C . GLY A 1 211 ? -2.283 4.312 -24.797 1.00 77.25 211 GLY A C 1
ATOM 1648 O O . GLY A 1 211 ? -1.640 5.324 -25.078 1.00 77.25 211 GLY A O 1
ATOM 1649 N N . MET A 1 212 ? -1.805 3.369 -23.979 1.00 77.44 212 MET A N 1
ATOM 1650 C CA . MET A 1 212 ? -0.443 3.356 -23.432 1.00 77.44 212 MET A CA 1
ATOM 1651 C C . MET A 1 212 ? 0.346 2.169 -24.009 1.00 77.44 212 MET A C 1
ATOM 1653 O O . MET A 1 212 ? -0.227 1.089 -24.146 1.00 77.44 212 MET A O 1
ATOM 1657 N N . PRO A 1 213 ? 1.644 2.329 -24.339 1.00 69.81 213 PRO A N 1
ATOM 1658 C CA . PRO A 1 213 ? 2.478 1.204 -24.757 1.00 69.81 213 PRO A CA 1
ATOM 1659 C C . PRO A 1 213 ? 2.567 0.158 -23.638 1.00 69.81 213 PRO A C 1
ATOM 1661 O O . PRO A 1 213 ? 2.599 0.495 -22.451 1.00 69.81 213 PRO A O 1
ATOM 1664 N N . THR A 1 214 ? 2.579 -1.113 -24.028 1.00 67.25 214 THR A N 1
ATOM 1665 C CA . THR A 1 214 ? 2.552 -2.269 -23.122 1.00 67.25 214 THR A CA 1
ATOM 1666 C C . THR A 1 214 ? 3.942 -2.728 -22.701 1.00 67.25 214 THR A C 1
ATOM 1668 O O . THR A 1 214 ? 4.123 -3.160 -21.562 1.00 67.25 214 THR A O 1
ATOM 1671 N N . GLU A 1 215 ? 4.922 -2.597 -23.591 1.00 66.81 215 GLU A N 1
ATOM 1672 C CA . GLU A 1 215 ? 6.345 -2.728 -23.298 1.00 66.81 215 GLU A CA 1
ATOM 1673 C C . GLU A 1 215 ? 7.053 -1.410 -23.650 1.00 66.81 215 GLU A C 1
ATOM 1675 O O . GLU A 1 215 ? 6.703 -0.725 -24.610 1.00 66.81 215 GLU A O 1
ATOM 1680 N N . GLU A 1 216 ? 8.073 -1.035 -22.875 1.00 64.44 216 GLU A N 1
ATOM 1681 C CA . GLU A 1 216 ? 8.815 0.224 -23.075 1.00 64.44 216 GLU A CA 1
ATOM 1682 C C . GLU A 1 216 ? 9.464 0.305 -24.471 1.00 64.44 216 GLU A C 1
ATOM 1684 O O . GLU A 1 216 ? 9.627 1.394 -25.020 1.00 64.44 216 GLU A O 1
ATOM 1689 N N . ASP A 1 217 ? 9.757 -0.851 -25.071 1.00 62.94 217 ASP A N 1
ATOM 1690 C CA . ASP A 1 217 ? 10.388 -1.004 -26.382 1.00 62.94 217 ASP A CA 1
ATOM 1691 C C . ASP A 1 217 ? 9.389 -0.992 -27.564 1.00 62.94 217 ASP A C 1
ATOM 1693 O O . ASP A 1 217 ? 9.832 -0.966 -28.711 1.00 62.94 217 ASP A O 1
ATOM 1697 N N . ASP A 1 218 ? 8.063 -0.957 -27.329 1.00 66.38 218 ASP A N 1
ATOM 1698 C CA . ASP A 1 218 ? 7.015 -1.012 -28.382 1.00 66.38 218 ASP A CA 1
ATOM 1699 C C . ASP A 1 218 ? 7.174 0.096 -29.452 1.00 66.38 218 ASP A C 1
ATOM 1701 O O . ASP A 1 218 ? 6.721 -0.033 -30.589 1.00 66.38 218 ASP A O 1
ATOM 1705 N N . HIS A 1 219 ? 7.835 1.203 -29.101 1.00 66.31 219 HIS A N 1
ATOM 1706 C CA . HIS A 1 219 ? 8.087 2.344 -29.987 1.00 66.31 219 HIS A CA 1
ATOM 1707 C C . HIS A 1 219 ? 9.328 2.189 -30.891 1.00 66.31 219 HIS A C 1
ATOM 1709 O O . HIS A 1 219 ? 9.539 3.015 -31.781 1.00 66.31 219 HIS A O 1
ATOM 1715 N N . LEU A 1 220 ? 10.149 1.157 -30.671 1.00 67.56 220 LEU A N 1
ATOM 1716 C CA . LEU A 1 220 ? 11.356 0.856 -31.454 1.00 67.56 220 LEU A CA 1
ATOM 1717 C C . LEU A 1 220 ? 11.079 -0.113 -32.616 1.00 67.56 220 LEU A C 1
ATOM 1719 O O . LEU A 1 220 ? 11.979 -0.427 -33.397 1.00 67.56 220 LEU A O 1
ATOM 1723 N N . ASP A 1 221 ? 9.833 -0.569 -32.759 1.00 66.38 221 ASP A N 1
ATOM 1724 C CA . ASP A 1 221 ? 9.423 -1.618 -33.694 1.00 66.38 221 ASP A CA 1
ATOM 1725 C C . ASP A 1 221 ? 9.199 -1.102 -35.133 1.00 66.38 221 ASP A C 1
ATOM 1727 O O . ASP A 1 221 ? 8.168 -1.308 -35.777 1.00 66.38 221 ASP A O 1
ATOM 1731 N N . LEU A 1 222 ? 10.213 -0.424 -35.678 1.00 71.00 222 LEU A N 1
ATOM 1732 C CA . LEU A 1 222 ? 10.287 -0.128 -37.107 1.00 71.00 222 LEU A CA 1
ATOM 1733 C C . LEU A 1 222 ? 10.390 -1.441 -37.890 1.00 71.00 222 LEU A C 1
ATOM 1735 O O . LEU A 1 222 ? 11.315 -2.233 -37.682 1.00 71.00 222 LEU A O 1
ATOM 1739 N N . THR A 1 223 ? 9.462 -1.677 -38.819 1.00 72.38 223 THR A N 1
ATOM 1740 C CA . THR A 1 223 ? 9.596 -2.768 -39.793 1.00 72.38 223 THR A CA 1
ATOM 1741 C C . THR A 1 223 ? 10.788 -2.500 -40.712 1.00 72.38 223 THR A C 1
ATOM 1743 O O . THR A 1 223 ? 11.151 -1.347 -40.943 1.00 72.38 223 THR A O 1
ATOM 1746 N N . LEU A 1 224 ? 11.386 -3.557 -41.272 1.00 71.12 224 LEU A N 1
ATOM 1747 C CA . LEU A 1 224 ? 12.559 -3.429 -42.149 1.00 71.12 224 LEU A CA 1
ATOM 1748 C C . LEU A 1 224 ? 12.291 -2.506 -43.358 1.00 71.12 224 LEU A C 1
ATOM 1750 O O . LEU A 1 224 ? 13.172 -1.784 -43.808 1.00 71.12 224 LEU A O 1
ATOM 1754 N N . GLU A 1 225 ? 11.050 -2.509 -43.850 1.00 77.81 225 GLU A N 1
ATOM 1755 C CA . GLU A 1 225 ? 10.573 -1.653 -44.941 1.00 77.81 225 GLU A CA 1
ATOM 1756 C C . GLU A 1 225 ? 10.527 -0.171 -44.529 1.00 77.81 225 GLU A C 1
ATOM 1758 O O . GLU A 1 225 ? 10.984 0.696 -45.275 1.00 77.81 225 GLU A O 1
ATOM 1763 N N . LEU A 1 226 ? 10.022 0.136 -43.326 1.00 81.69 226 LEU A N 1
ATOM 1764 C CA . LEU A 1 226 ? 10.021 1.500 -42.787 1.00 81.69 226 LEU A CA 1
ATOM 1765 C C . LEU A 1 226 ? 11.452 1.990 -42.542 1.00 81.69 226 LEU A C 1
ATOM 1767 O O . LEU A 1 226 ? 11.801 3.088 -42.976 1.00 81.69 226 LEU A O 1
ATOM 1771 N N . GLU A 1 227 ? 12.284 1.157 -41.914 1.00 82.38 227 GLU A N 1
ATOM 1772 C CA . GLU A 1 227 ? 13.712 1.403 -41.686 1.00 82.38 227 GLU A CA 1
ATOM 1773 C C . GLU A 1 227 ? 14.432 1.740 -43.006 1.00 82.38 227 GLU A C 1
ATOM 1775 O O . GLU A 1 227 ? 15.111 2.766 -43.096 1.00 82.38 227 GLU A O 1
ATOM 1780 N N . GLU A 1 228 ? 14.186 0.975 -44.078 1.00 85.94 228 GLU A N 1
ATOM 1781 C CA . GLU A 1 228 ? 14.731 1.272 -45.407 1.00 85.94 228 GLU A CA 1
ATOM 1782 C C . GLU A 1 228 ? 14.242 2.625 -45.959 1.00 85.94 228 GLU A C 1
ATOM 1784 O O . GLU A 1 228 ? 15.040 3.386 -46.514 1.00 85.94 228 GLU A O 1
ATOM 1789 N N . THR A 1 229 ? 12.960 2.983 -45.792 1.00 91.06 229 THR A N 1
ATOM 1790 C CA . THR A 1 229 ? 12.472 4.299 -46.254 1.00 91.06 229 THR A CA 1
ATOM 1791 C C . THR A 1 229 ? 13.129 5.466 -45.516 1.00 91.06 229 THR A C 1
ATOM 1793 O O . THR A 1 229 ? 13.494 6.449 -46.166 1.00 91.06 229 THR A O 1
ATOM 1796 N N . PHE A 1 230 ? 13.359 5.354 -44.203 1.00 87.50 230 PHE A N 1
ATOM 1797 C CA . PHE A 1 230 ? 14.074 6.376 -43.433 1.00 87.50 230 PHE A CA 1
ATOM 1798 C C . PHE A 1 230 ? 15.550 6.468 -43.837 1.00 87.50 230 PHE A C 1
ATOM 1800 O O . PHE A 1 230 ? 16.056 7.574 -44.037 1.00 87.50 230 PHE A O 1
ATOM 1807 N N . LEU A 1 231 ? 16.229 5.335 -44.046 1.00 89.88 231 LEU A N 1
ATOM 1808 C CA . LEU A 1 231 ? 17.619 5.308 -44.516 1.00 89.88 231 LEU A CA 1
ATOM 1809 C C . LEU A 1 231 ? 17.767 5.919 -45.918 1.00 89.88 231 LEU A C 1
ATOM 1811 O O . LEU A 1 231 ? 18.684 6.709 -46.147 1.00 89.88 231 LEU A O 1
ATOM 1815 N N . ARG A 1 232 ? 16.839 5.636 -46.844 1.00 90.88 232 ARG A N 1
ATOM 1816 C CA . ARG A 1 232 ? 16.799 6.261 -48.181 1.00 90.88 232 ARG A CA 1
ATOM 1817 C C . ARG A 1 232 ? 16.557 7.775 -48.104 1.00 90.88 232 ARG A C 1
ATOM 1819 O O . ARG A 1 232 ? 17.199 8.530 -48.835 1.00 90.88 232 ARG A O 1
ATOM 1826 N N . GLN A 1 233 ? 15.676 8.241 -47.213 1.00 91.38 233 GLN A N 1
ATOM 1827 C CA . GLN A 1 233 ? 15.473 9.678 -46.973 1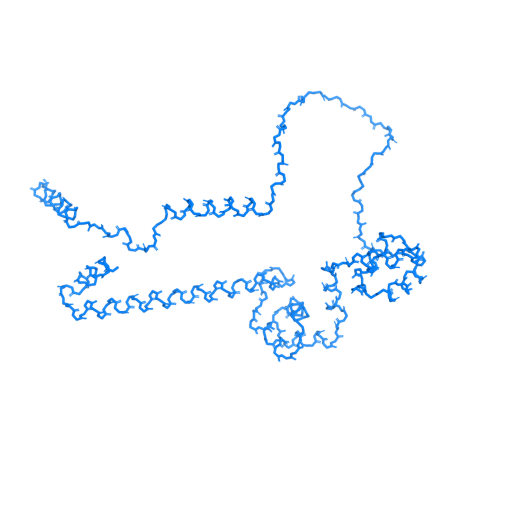.00 91.38 233 GLN A CA 1
ATOM 1828 C C . GLN A 1 233 ? 16.747 10.340 -46.425 1.00 91.38 233 GLN A C 1
ATOM 1830 O O . GLN A 1 233 ? 17.179 11.359 -46.963 1.00 91.38 233 GLN A O 1
ATOM 1835 N N . TYR A 1 234 ? 17.409 9.725 -45.439 1.00 91.88 234 TYR A N 1
ATOM 1836 C CA . TYR A 1 234 ? 18.683 10.209 -44.896 1.00 91.88 234 TYR A CA 1
ATOM 1837 C C . TYR A 1 234 ? 19.794 10.261 -45.952 1.00 91.88 234 TYR A C 1
ATOM 1839 O O . TYR A 1 234 ? 20.489 11.269 -46.052 1.00 91.88 234 TYR A O 1
ATOM 1847 N N . GLN A 1 235 ? 19.932 9.230 -46.792 1.00 92.50 235 GLN A N 1
ATOM 1848 C CA . GLN A 1 235 ? 20.869 9.252 -47.922 1.00 92.50 235 GLN A CA 1
ATOM 1849 C C . GLN A 1 235 ? 20.552 10.379 -48.913 1.00 92.50 235 GLN A C 1
ATOM 1851 O O . GLN A 1 235 ? 21.467 11.038 -49.396 1.00 92.50 235 GLN A O 1
ATOM 1856 N N . THR A 1 236 ? 19.270 10.645 -49.184 1.00 93.44 236 THR A N 1
ATOM 1857 C CA . THR A 1 236 ? 18.850 11.725 -50.093 1.00 93.44 236 THR A CA 1
ATOM 1858 C C . THR A 1 236 ? 19.183 13.111 -49.527 1.00 93.44 236 THR A C 1
ATOM 1860 O O . THR A 1 236 ? 19.586 13.993 -50.284 1.00 93.44 236 THR A O 1
ATOM 1863 N N . LEU A 1 237 ? 19.074 13.295 -48.206 1.00 90.50 237 LEU A N 1
ATOM 1864 C CA . LEU A 1 237 ? 19.473 14.523 -47.507 1.00 90.50 237 LEU A CA 1
ATOM 1865 C C . LEU A 1 237 ? 21.000 14.688 -47.436 1.00 90.50 237 LEU A C 1
ATOM 1867 O O . LEU A 1 237 ? 21.500 15.791 -47.605 1.00 90.50 237 LEU A O 1
ATOM 1871 N N . LEU A 1 238 ? 21.757 13.603 -47.246 1.00 90.12 238 LEU A N 1
ATOM 1872 C CA . LEU A 1 238 ? 23.227 13.637 -47.246 1.00 90.12 238 LEU A CA 1
ATOM 1873 C C . LEU A 1 238 ? 23.829 13.802 -48.655 1.00 90.12 238 LEU A C 1
ATOM 1875 O O . LEU A 1 238 ? 24.954 14.279 -48.787 1.00 90.12 238 LEU A O 1
ATOM 1879 N N . ALA A 1 239 ? 23.096 13.418 -49.704 1.00 86.00 239 ALA A N 1
ATOM 1880 C CA . ALA A 1 239 ? 23.499 13.585 -51.101 1.00 86.00 239 ALA A CA 1
ATOM 1881 C C . ALA A 1 239 ? 23.156 14.968 -51.693 1.00 86.00 239 ALA A C 1
ATOM 1883 O O . ALA A 1 239 ? 23.668 15.303 -52.760 1.00 86.00 239 ALA A O 1
ATOM 1884 N N . ASN A 1 240 ? 22.316 15.764 -51.018 1.00 65.44 240 ASN A N 1
ATOM 1885 C CA . ASN A 1 240 ? 21.969 17.139 -51.396 1.00 65.44 240 ASN A CA 1
ATOM 1886 C C . ASN A 1 240 ? 22.349 18.109 -50.254 1.00 65.44 240 ASN A C 1
ATOM 1888 O O . ASN A 1 240 ? 21.467 18.484 -49.479 1.00 65.44 240 ASN A O 1
ATOM 1892 N N . PRO A 1 241 ? 23.644 18.466 -50.118 1.00 60.84 241 PRO A N 1
ATOM 1893 C CA . PRO A 1 241 ? 24.129 19.422 -49.117 1.00 60.84 241 PRO A CA 1
ATOM 1894 C C . PRO A 1 241 ? 23.737 20.881 -49.418 1.00 60.84 241 PRO A C 1
ATOM 1896 O O . PRO A 1 241 ? 23.585 21.224 -50.614 1.00 60.84 241 PRO A O 1
#